Protein AF-A0A388L587-F1 (afdb_monomer_lite)

Sequence (361 aa):
MEDEEDELTEKEKCYMEKKKAEWSKAKVTAGRERKRVSAYGSGARNGFLPLASNRWVESMSCAFGSRIWNLDTYNYVAPFDVRGYTLMATVGQDETKSCFDRAMDMVTVPPKVKFPFSGDGVSLPRMSVMDGTKCSSADPSVSIKGPMRPQNPAPMPELKRIWNMGKPYVKCRCVTFGRDDCGKGPAWFDHLLWFIFRDLDILFPDAPSLKAKVWLMLGLLEGSWRPLVLWSIIFNYMREAMMVLVKKVMTDPTLTAETVLNEVQGAENKMFKEVAKLLLPNKYLKKTTGKRQRPDVTASSSKRLQEDAHTSLDAFMESSPQSTPATDQPEKDLTSSVNDQDSSWTACWSPTWPPCWSRCR

Secondary structure (DSSP, 8-state):
---SSSSPPHHHHHHHHHHHHHHTT----------------S----TTPPPPPHHHHHHHHHHTTT-GGGSS---PPPS--HHHHHHHTT--HHHHHHHHHHHHTT--S-SS-PSSB-SSS--PPPHHHH-TTS---S--EEEE--------SSHHHHHHHHTTTT-EEEE--TGGGT-----S--EEHHHHHHHHHH-GGGT-TT-SSHHHHHHHHHHHHHTTTHHHHHHHHHHHHHHHHHHHHHHHHHH-TT--TTGGGTT-TTTTSHHHHHHHHHHS-TTTS----S--PPPP----------------GGGGT--------------------------------------------

pLDDT: mean 70.42, std 23.38, range [24.25, 97.12]

Foldseek 3Di:
DPPVVPDDDPVLVVVLVVVVVCLVPDDDDDDDDDDDDDDDDPDDDDLDDDADPLVRLVVVCVVVLLQSLLPPDQQYFHPQALVNLCVLQVADPVLLVVLLLCLLQLVLDFPPDDPFADSPQADDQAPCLLPVLADPDPDWTKDFLADDADDDLDVRVLCSSLSRHLFIWTAHCQVVVVHDGSDSDTRTVRSVLSSCVVPLCSPCVPRPDVVSSSVSSSVSSNGRCVSVSSSVSSSNSLNVLLVLLVVLCVVPVVDALVRSLPPDVSSVGPSSSSSSCSVHVPVLPPPCPDDDDDPDDDDDDDDDDPPPPPDRPVNNPDDDPDDDDDDDDDDDDDDDDDDDDDDDPPDDDDDDDDDDDDDDD

Organism: Chara braunii (NCBI:txid69332)

Radius of gyration: 26.06 Å; chains: 1; bounding box: 92×56×75 Å

Structure (mmCIF, N/CA/C/O backbone):
data_AF-A0A388L587-F1
#
_entry.id   AF-A0A388L587-F1
#
loop_
_atom_site.group_PDB
_atom_site.id
_atom_site.type_symbol
_atom_site.label_atom_id
_atom_site.label_alt_id
_atom_site.label_comp_id
_atom_site.label_asym_id
_atom_site.label_entity_id
_atom_site.label_seq_id
_atom_site.pdbx_PDB_ins_code
_atom_site.Cartn_x
_atom_site.Cartn_y
_atom_site.Cartn_z
_atom_site.occupancy
_atom_site.B_iso_or_equiv
_atom_site.auth_seq_id
_atom_site.auth_comp_id
_atom_site.auth_asym_id
_atom_site.auth_atom_id
_atom_site.pdbx_PDB_model_num
ATOM 1 N N . MET A 1 1 ? 40.365 1.942 -4.116 1.00 42.22 1 MET A N 1
ATOM 2 C CA . MET A 1 1 ? 40.443 1.850 -5.590 1.00 42.22 1 MET A CA 1
ATOM 3 C C . MET A 1 1 ? 39.343 0.889 -6.028 1.00 42.22 1 MET A C 1
ATOM 5 O O . MET A 1 1 ? 39.625 -0.128 -6.637 1.00 42.22 1 MET A O 1
ATOM 9 N N . GLU A 1 2 ? 38.109 1.177 -5.604 1.00 44.06 2 GLU A N 1
ATOM 10 C CA . GLU A 1 2 ? 36.940 0.283 -5.729 1.00 44.06 2 GLU A CA 1
ATOM 11 C C . GLU A 1 2 ? 35.662 1.110 -5.993 1.00 44.06 2 GLU A C 1
ATOM 13 O O . GLU A 1 2 ? 34.556 0.676 -5.703 1.00 44.06 2 GLU A O 1
ATOM 18 N N . ASP A 1 3 ? 35.813 2.323 -6.539 1.00 50.84 3 ASP A N 1
ATOM 19 C CA . ASP A 1 3 ? 34.706 3.257 -6.791 1.00 50.84 3 ASP A CA 1
ATOM 20 C C . ASP A 1 3 ? 34.177 3.171 -8.243 1.00 50.84 3 ASP A C 1
ATOM 22 O O . ASP A 1 3 ? 33.122 3.717 -8.554 1.00 50.84 3 ASP A O 1
ATOM 26 N N . GLU A 1 4 ? 34.876 2.459 -9.140 1.00 50.44 4 GLU A N 1
ATOM 27 C CA . GLU A 1 4 ? 34.507 2.330 -10.564 1.00 50.44 4 GLU A CA 1
ATOM 28 C C . GLU A 1 4 ? 33.433 1.258 -10.842 1.00 50.44 4 GLU A C 1
ATOM 30 O O . GLU A 1 4 ? 32.749 1.339 -11.861 1.00 50.44 4 GLU A O 1
ATOM 35 N N . GLU A 1 5 ? 33.227 0.270 -9.959 1.00 54.59 5 GLU A N 1
ATOM 36 C CA . GLU A 1 5 ? 32.184 -0.755 -10.168 1.00 54.59 5 GLU A CA 1
ATOM 37 C C . GLU A 1 5 ? 30.760 -0.218 -9.947 1.00 54.59 5 GLU A C 1
ATOM 39 O O . GLU A 1 5 ? 29.776 -0.845 -10.378 1.00 54.59 5 GLU A O 1
ATOM 44 N N . ASP A 1 6 ? 30.621 0.946 -9.294 1.00 58.06 6 ASP A N 1
ATOM 45 C CA . ASP A 1 6 ? 29.303 1.497 -9.004 1.00 58.06 6 ASP A CA 1
ATOM 46 C C . ASP A 1 6 ? 28.699 2.371 -10.114 1.00 58.06 6 ASP A C 1
ATOM 48 O O . ASP A 1 6 ? 27.468 2.481 -10.195 1.00 58.06 6 ASP A O 1
ATOM 52 N N . GLU A 1 7 ? 29.506 2.860 -11.059 1.00 74.25 7 GLU A N 1
ATOM 53 C CA . GLU A 1 7 ? 29.007 3.620 -12.206 1.00 74.25 7 GLU A CA 1
ATOM 54 C C . GLU A 1 7 ? 28.187 2.755 -13.185 1.00 74.25 7 GLU A C 1
ATOM 56 O O . GLU A 1 7 ? 28.556 1.645 -13.568 1.00 74.25 7 GLU A O 1
ATOM 61 N N . LEU A 1 8 ? 27.036 3.279 -13.623 1.00 73.94 8 LEU A N 1
ATOM 62 C CA . LEU A 1 8 ? 26.229 2.654 -14.675 1.00 73.94 8 LEU A CA 1
ATOM 63 C C . LEU A 1 8 ? 26.955 2.738 -16.021 1.00 73.94 8 LEU A C 1
ATOM 65 O O . LEU A 1 8 ? 27.440 3.801 -16.407 1.00 73.94 8 LEU A O 1
ATOM 69 N N . THR A 1 9 ? 26.946 1.650 -16.789 1.00 84.44 9 THR A N 1
ATOM 70 C CA . THR A 1 9 ? 27.544 1.650 -18.130 1.00 84.44 9 THR A CA 1
ATOM 71 C C . THR A 1 9 ? 26.784 2.586 -19.079 1.00 84.44 9 THR A C 1
ATOM 73 O O . THR A 1 9 ? 25.573 2.779 -18.954 1.00 84.44 9 THR A O 1
ATOM 76 N N . GLU A 1 10 ? 27.451 3.128 -20.103 1.00 83.19 10 GLU A N 1
ATOM 77 C CA . GLU A 1 10 ? 26.809 4.015 -21.097 1.00 83.19 10 GLU A CA 1
ATOM 78 C C . GLU A 1 10 ? 25.588 3.376 -21.790 1.00 83.19 10 GLU A C 1
ATOM 80 O O . GLU A 1 10 ? 24.599 4.046 -22.096 1.00 83.19 10 GLU A O 1
ATOM 85 N N . LYS A 1 11 ? 25.607 2.048 -21.971 1.00 79.00 11 LYS A N 1
ATOM 86 C CA . LYS A 1 11 ? 24.460 1.286 -22.492 1.00 79.00 11 LYS A CA 1
ATOM 87 C C . LYS A 1 11 ? 23.269 1.313 -21.532 1.00 79.00 11 LYS A C 1
ATOM 89 O O . LYS A 1 11 ? 22.131 1.444 -21.979 1.00 79.00 11 LYS A O 1
ATOM 94 N N . GLU A 1 12 ? 23.519 1.210 -20.228 1.00 82.44 12 GLU A N 1
ATOM 95 C CA . GLU A 1 12 ? 22.484 1.313 -19.198 1.00 82.44 12 GLU A CA 1
ATOM 96 C C . GLU A 1 12 ? 21.941 2.742 -19.101 1.00 82.44 12 GLU A C 1
ATOM 98 O O . GLU A 1 12 ? 20.724 2.909 -19.118 1.00 82.44 12 GLU A O 1
ATOM 103 N N . LYS A 1 13 ? 22.804 3.771 -19.103 1.00 81.44 13 LYS A N 1
ATOM 104 C CA . LYS A 1 13 ? 22.390 5.189 -19.106 1.00 81.44 13 LYS A CA 1
ATOM 105 C C . LYS A 1 13 ? 21.443 5.501 -20.274 1.00 81.44 13 LYS A C 1
ATOM 107 O O . LYS A 1 13 ? 20.324 5.963 -20.052 1.00 81.44 13 LYS A O 1
ATOM 112 N N . CYS A 1 14 ? 21.830 5.149 -21.503 1.00 84.38 14 CYS A N 1
ATOM 113 C CA . CYS A 1 14 ? 20.995 5.352 -22.693 1.00 84.38 14 CYS A CA 1
ATOM 114 C C . CYS A 1 14 ? 19.648 4.602 -22.603 1.00 84.38 14 CYS A C 1
ATOM 116 O O . CYS A 1 14 ? 18.594 5.133 -22.967 1.00 84.38 14 CYS A O 1
ATOM 118 N N . TYR A 1 15 ? 19.648 3.380 -22.059 1.00 81.12 15 TYR A N 1
ATOM 119 C CA . TYR A 1 15 ? 18.423 2.609 -21.842 1.00 81.12 15 TYR A CA 1
ATOM 120 C C . TYR A 1 15 ? 17.501 3.236 -20.778 1.00 81.12 15 TYR A C 1
ATOM 122 O O . TYR A 1 15 ? 16.285 3.277 -20.981 1.00 81.12 15 TYR A O 1
ATOM 130 N N . MET A 1 16 ? 18.053 3.784 -19.686 1.00 79.06 16 MET A N 1
ATOM 131 C CA . MET A 1 16 ? 17.297 4.518 -18.658 1.00 79.06 16 MET A CA 1
ATOM 132 C C . MET A 1 16 ? 16.562 5.725 -19.255 1.00 79.06 16 MET A C 1
ATOM 134 O O . MET A 1 16 ? 15.368 5.910 -19.008 1.00 79.06 16 MET A O 1
ATOM 138 N N . GLU A 1 17 ? 17.249 6.539 -20.059 1.00 82.56 17 GLU A N 1
ATOM 139 C CA . GLU A 1 17 ? 16.655 7.707 -20.723 1.00 82.56 17 GLU A CA 1
ATOM 140 C C . GLU A 1 17 ? 15.567 7.301 -21.717 1.00 82.56 17 GLU A C 1
ATOM 142 O O . GLU A 1 17 ? 14.460 7.852 -21.701 1.00 82.56 17 GLU A O 1
ATOM 147 N N . LYS A 1 18 ? 15.836 6.265 -22.522 1.00 84.75 18 LYS A N 1
ATOM 148 C CA . LYS A 1 18 ? 14.851 5.689 -23.438 1.00 84.75 18 LYS A CA 1
ATOM 149 C C . LYS A 1 18 ? 13.610 5.197 -22.690 1.00 84.75 18 LYS A C 1
ATOM 151 O O . LYS A 1 18 ? 12.503 5.517 -23.116 1.00 84.75 18 LYS A O 1
ATOM 156 N N . LYS A 1 19 ? 13.750 4.487 -21.562 1.00 79.25 19 LYS A N 1
ATOM 157 C CA . LYS A 1 19 ? 12.599 4.012 -20.769 1.00 79.25 19 LYS A CA 1
ATOM 158 C C . LYS A 1 19 ? 11.826 5.150 -20.095 1.00 79.25 19 LYS A C 1
ATOM 160 O O . LYS A 1 19 ? 10.599 5.131 -20.158 1.00 79.25 19 LYS A O 1
ATOM 165 N N . LYS A 1 20 ? 12.489 6.194 -19.578 1.00 74.38 20 LYS A N 1
ATOM 166 C CA . LYS A 1 20 ? 11.819 7.431 -19.109 1.00 74.38 20 LYS A CA 1
ATOM 167 C C . LYS A 1 20 ? 10.988 8.086 -20.227 1.00 74.38 20 LYS A C 1
ATOM 169 O O . LYS A 1 20 ? 9.846 8.498 -20.006 1.00 74.38 20 LYS A O 1
ATOM 174 N N . ALA A 1 21 ? 11.516 8.124 -21.452 1.00 74.06 21 ALA A N 1
ATOM 175 C CA . ALA A 1 21 ? 10.783 8.600 -22.624 1.00 74.06 21 ALA A CA 1
ATOM 176 C C . ALA A 1 21 ? 9.676 7.629 -23.103 1.00 74.06 21 ALA A C 1
ATOM 178 O O . ALA A 1 21 ? 8.649 8.089 -23.598 1.00 74.06 21 ALA A O 1
ATOM 179 N N . GLU A 1 22 ? 9.834 6.309 -22.951 1.00 66.88 22 GLU A N 1
ATOM 180 C CA . GLU A 1 22 ? 8.819 5.299 -23.304 1.00 66.88 22 GLU A CA 1
ATOM 181 C C . GLU A 1 22 ? 7.644 5.277 -22.314 1.00 66.88 22 GLU A C 1
ATOM 183 O O . GLU A 1 22 ? 6.496 5.211 -22.751 1.00 66.88 22 GLU A O 1
ATOM 188 N N . TRP A 1 23 ? 7.877 5.426 -21.004 1.00 63.16 23 TRP A N 1
ATOM 189 C CA . TRP A 1 23 ? 6.799 5.614 -20.016 1.00 63.16 23 TRP A CA 1
ATOM 190 C C . TRP A 1 23 ? 5.994 6.896 -20.271 1.00 63.16 23 TRP A C 1
ATOM 192 O O . TRP A 1 23 ? 4.821 6.966 -19.917 1.00 63.16 23 TRP A O 1
ATOM 202 N N . SER A 1 24 ? 6.592 7.866 -20.968 1.00 54.69 24 SER A N 1
ATOM 203 C CA . SER A 1 24 ? 5.919 9.076 -21.451 1.00 54.69 24 SER A CA 1
ATOM 204 C C . SER A 1 24 ? 5.141 8.866 -22.770 1.00 54.69 24 SER A C 1
ATOM 206 O O . SER A 1 24 ? 4.477 9.792 -23.235 1.00 54.69 24 SER A O 1
ATOM 208 N N . LYS A 1 25 ? 5.224 7.684 -23.410 1.00 47.12 25 LYS A N 1
ATOM 209 C CA . LYS A 1 25 ? 4.714 7.413 -24.777 1.00 47.12 25 LYS A CA 1
ATOM 210 C C . LYS A 1 25 ? 3.871 6.135 -24.937 1.00 47.12 25 LYS A C 1
ATOM 212 O O . LYS A 1 25 ? 3.173 6.012 -25.943 1.00 47.12 25 LYS A O 1
ATOM 217 N N . ALA A 1 26 ? 3.916 5.183 -24.005 1.00 47.34 26 ALA A N 1
ATOM 218 C CA . ALA A 1 26 ? 3.339 3.844 -24.175 1.00 47.34 26 ALA A CA 1
ATOM 219 C C . ALA A 1 26 ? 1.788 3.798 -24.167 1.00 47.34 26 ALA A C 1
ATOM 221 O O . ALA A 1 26 ? 1.152 3.509 -23.155 1.00 47.34 26 ALA A O 1
ATOM 222 N N . LYS A 1 27 ? 1.175 4.004 -25.339 1.00 45.25 27 LYS A N 1
ATOM 223 C CA . LYS A 1 27 ? -0.230 3.689 -25.669 1.00 45.25 27 LYS A CA 1
ATOM 224 C C . LYS A 1 27 ? -0.265 2.599 -26.757 1.00 45.25 27 LYS A C 1
ATOM 226 O O . LYS A 1 27 ? 0.442 2.747 -27.744 1.00 45.25 27 LYS A O 1
ATOM 231 N N . VAL A 1 28 ? -1.180 1.613 -26.640 1.00 37.31 28 VAL A N 1
ATOM 232 C CA . VAL A 1 28 ? -1.459 0.527 -27.638 1.00 37.31 28 VAL A CA 1
ATOM 233 C C . VAL A 1 28 ? -0.306 -0.524 -27.711 1.00 37.31 28 VAL A C 1
ATOM 235 O O . VAL A 1 28 ? 0.843 -0.153 -27.535 1.00 37.31 28 VAL A O 1
ATOM 238 N N . THR A 1 29 ? -0.435 -1.863 -27.829 1.00 36.78 29 THR A N 1
ATOM 239 C CA . THR A 1 29 ? -1.504 -2.855 -28.168 1.00 36.78 29 THR A CA 1
ATOM 240 C C . THR A 1 29 ? -1.384 -4.139 -27.290 1.00 36.78 29 THR A C 1
ATOM 242 O O . THR A 1 29 ? -0.433 -4.234 -26.508 1.00 36.78 29 THR A O 1
ATOM 245 N N . ALA A 1 30 ? -2.292 -5.139 -27.379 1.00 39.47 30 ALA A N 1
ATOM 246 C CA . ALA A 1 30 ? -2.197 -6.419 -26.624 1.00 39.47 30 ALA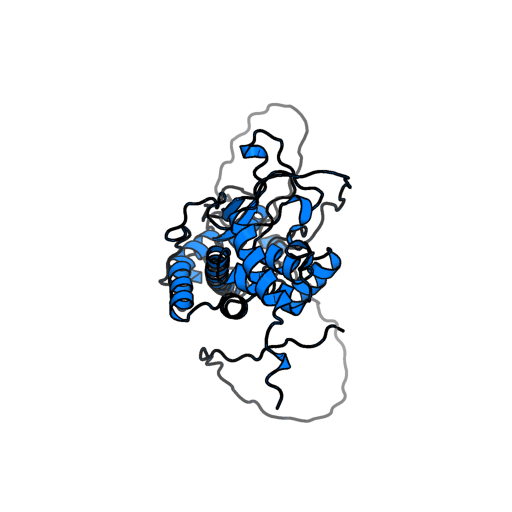 A CA 1
ATOM 247 C C . ALA A 1 30 ? -2.995 -7.633 -27.182 1.00 39.47 30 ALA A C 1
ATOM 249 O O . ALA A 1 30 ? -3.993 -7.459 -27.876 1.00 39.47 30 ALA A O 1
ATOM 250 N N . GLY A 1 31 ? -2.611 -8.842 -26.731 1.00 34.88 31 GLY A N 1
ATOM 251 C CA . GLY A 1 31 ? -3.255 -10.169 -26.885 1.00 34.88 31 GLY A CA 1
ATOM 252 C C . GLY A 1 31 ? -2.228 -11.286 -26.575 1.00 34.88 31 GLY A C 1
ATOM 253 O O . GLY A 1 31 ? -1.061 -10.945 -26.419 1.00 34.88 31 GLY A O 1
ATOM 254 N N . ARG A 1 32 ? -2.487 -12.604 -26.478 1.00 41.03 32 ARG A N 1
ATOM 255 C CA . ARG A 1 32 ? -3.627 -13.511 -26.142 1.00 41.03 32 ARG A CA 1
ATOM 256 C C . ARG A 1 32 ? -2.980 -14.903 -25.863 1.00 41.03 32 ARG A C 1
ATOM 258 O O . ARG A 1 32 ? -1.928 -15.164 -26.427 1.00 41.03 32 ARG A O 1
ATOM 265 N N . GLU A 1 33 ? -3.500 -15.897 -25.131 1.00 38.91 33 GLU A N 1
ATOM 266 C CA . GLU A 1 33 ? -4.549 -16.044 -24.097 1.00 38.91 33 GLU A CA 1
ATOM 267 C C . GLU A 1 33 ? -4.621 -17.545 -23.692 1.00 38.91 33 GLU A C 1
ATOM 269 O O . GLU A 1 33 ? -4.642 -18.378 -24.597 1.00 38.91 33 GLU A O 1
ATOM 274 N N . ARG A 1 34 ? -4.704 -17.927 -22.395 1.00 34.06 34 ARG A N 1
ATOM 275 C CA . ARG A 1 34 ? -5.253 -19.239 -21.930 1.00 34.06 34 ARG A CA 1
ATOM 276 C C . ARG A 1 34 ? -5.476 -19.301 -20.405 1.00 34.06 34 ARG A C 1
ATOM 278 O O . ARG A 1 34 ? -4.827 -18.595 -19.642 1.00 34.06 34 ARG A O 1
ATOM 285 N N . LYS A 1 35 ? -6.435 -20.131 -19.969 1.00 33.09 35 LYS A N 1
ATOM 286 C CA . LYS A 1 35 ? -7.165 -20.017 -18.685 1.00 33.09 35 LYS A CA 1
ATOM 287 C C . LYS A 1 35 ? -7.090 -21.318 -17.860 1.00 33.09 35 LYS A C 1
ATOM 289 O O . LYS A 1 35 ? -7.176 -22.399 -18.436 1.00 33.09 35 LYS A O 1
ATOM 294 N N . ARG A 1 36 ? -7.009 -21.233 -16.523 1.00 37.44 36 ARG A N 1
ATOM 295 C CA . ARG A 1 36 ? -7.263 -22.352 -15.582 1.00 37.44 36 ARG A CA 1
ATOM 296 C C . ARG A 1 36 ? -8.051 -21.880 -14.351 1.00 37.44 36 ARG A C 1
ATOM 298 O O . ARG A 1 36 ? -7.959 -20.719 -13.956 1.00 37.44 36 ARG A O 1
ATOM 305 N N . VAL A 1 37 ? -8.843 -22.793 -13.789 1.00 34.12 37 VAL A N 1
ATOM 306 C CA . VAL A 1 37 ? -9.775 -22.579 -12.665 1.00 34.12 37 VAL A CA 1
ATOM 307 C C . VAL A 1 37 ? -9.089 -22.923 -11.337 1.00 34.12 37 VAL A C 1
ATOM 309 O O . VAL A 1 37 ? -8.270 -23.836 -11.293 1.00 34.12 37 VAL A O 1
ATOM 312 N N . SER A 1 38 ? -9.409 -22.194 -10.265 1.00 33.34 38 SER A N 1
ATOM 313 C CA . SER A 1 38 ? -8.903 -22.445 -8.909 1.00 33.34 38 SER A CA 1
ATOM 314 C C . SER A 1 38 ? -9.955 -23.124 -8.037 1.00 33.34 38 SER A C 1
ATOM 316 O O . SER A 1 38 ? -11.096 -22.667 -7.999 1.00 33.34 38 SER A O 1
ATOM 318 N N . ALA A 1 39 ? -9.543 -24.135 -7.276 1.00 37.84 39 ALA A N 1
ATOM 319 C CA . ALA A 1 39 ? -10.321 -24.708 -6.187 1.00 37.84 39 ALA A CA 1
ATOM 320 C C . ALA A 1 39 ? -9.619 -24.419 -4.855 1.00 37.84 39 ALA A C 1
ATOM 322 O O . ALA A 1 39 ? -8.433 -24.710 -4.729 1.00 37.84 39 ALA A O 1
ATOM 323 N N . TYR A 1 40 ? -10.350 -23.888 -3.875 1.00 36.44 40 TYR A N 1
ATOM 324 C CA . TYR A 1 40 ? -10.192 -24.258 -2.467 1.00 36.44 40 TYR A CA 1
ATOM 325 C C . TYR A 1 40 ? -11.499 -23.963 -1.721 1.00 36.44 40 TYR A C 1
ATOM 327 O O . TYR A 1 40 ? -12.216 -23.028 -2.075 1.00 36.44 40 TYR A O 1
ATOM 335 N N . GLY A 1 41 ? -11.857 -24.835 -0.778 1.00 36.19 41 GLY A N 1
ATOM 336 C CA . GLY A 1 41 ? -13.200 -24.900 -0.198 1.00 36.19 41 GLY A CA 1
ATOM 337 C C . GLY A 1 41 ? -13.395 -24.100 1.091 1.00 36.19 41 GLY A C 1
ATOM 338 O O . GLY A 1 41 ? -12.441 -23.712 1.761 1.00 36.19 41 GLY A O 1
ATOM 339 N N . SER A 1 42 ? -14.669 -23.912 1.442 1.00 36.34 42 SER A N 1
ATOM 340 C CA . SER A 1 42 ? -15.119 -23.343 2.715 1.00 36.34 42 SER A CA 1
ATOM 341 C C . SER A 1 42 ? -14.606 -24.158 3.908 1.00 36.34 42 SER A C 1
ATOM 343 O O . SER A 1 42 ? -14.870 -25.358 3.983 1.00 36.34 42 SER A O 1
ATOM 345 N N . GLY A 1 43 ? -13.905 -23.510 4.846 1.00 46.59 43 GLY A N 1
ATOM 346 C CA . GLY A 1 43 ? -13.486 -24.133 6.108 1.00 46.59 43 GLY A CA 1
ATOM 347 C C . GLY A 1 43 ? -12.097 -23.723 6.602 1.00 46.59 43 GLY A C 1
ATOM 348 O O . GLY A 1 43 ? -11.210 -24.568 6.692 1.00 46.59 43 GLY A O 1
ATOM 349 N N . ALA A 1 44 ? -11.895 -22.450 6.966 1.00 40.31 44 ALA A N 1
ATOM 350 C CA . ALA A 1 44 ? -10.657 -22.002 7.612 1.00 40.31 44 ALA A CA 1
ATOM 351 C C . ALA A 1 44 ? -10.919 -21.033 8.781 1.00 40.31 44 ALA A C 1
ATOM 353 O O . ALA A 1 44 ? -11.533 -19.981 8.636 1.00 40.31 44 ALA A O 1
ATOM 354 N N . ARG A 1 45 ? -10.428 -21.463 9.945 1.00 38.56 45 ARG A N 1
ATOM 355 C CA . ARG A 1 45 ? -10.563 -20.922 11.305 1.00 38.56 45 ARG A CA 1
ATOM 356 C C . ARG A 1 45 ? -10.176 -19.441 11.494 1.00 38.56 45 ARG A C 1
ATOM 358 O O . ARG A 1 45 ? -9.298 -18.918 10.819 1.00 38.56 45 ARG A O 1
ATOM 365 N N . ASN A 1 46 ? -10.742 -18.874 12.562 1.00 37.62 46 ASN A N 1
ATOM 366 C CA . ASN A 1 46 ? -10.306 -17.700 13.333 1.00 37.62 46 ASN A CA 1
ATOM 367 C C . ASN A 1 46 ? -10.273 -16.346 12.602 1.00 37.62 46 ASN A C 1
ATOM 369 O O . ASN A 1 46 ? -9.292 -15.917 12.001 1.00 37.62 46 ASN A O 1
ATOM 373 N N . GLY A 1 47 ? -11.367 -15.605 12.789 1.00 45.06 47 GLY A N 1
ATOM 374 C CA . GLY A 1 47 ? -11.602 -14.258 12.275 1.00 45.06 47 GLY A CA 1
ATOM 375 C C . GLY A 1 47 ? -10.828 -13.104 12.934 1.00 45.06 47 GLY A C 1
ATOM 376 O O . GLY A 1 47 ? -11.069 -11.945 12.617 1.00 45.06 47 GLY A O 1
ATOM 377 N N . PHE A 1 48 ? -9.900 -13.409 13.834 1.00 48.75 48 PHE A N 1
ATOM 378 C CA . PHE A 1 48 ? -8.920 -12.467 14.373 1.00 48.75 48 PHE A CA 1
ATOM 379 C C . PHE A 1 48 ? -7.550 -13.145 14.371 1.00 48.75 48 PHE A C 1
ATOM 381 O O . PHE A 1 48 ? -6.925 -13.355 15.407 1.00 48.75 48 PHE A O 1
ATOM 388 N N . LEU A 1 49 ? -7.077 -13.535 13.183 1.00 52.81 49 LEU A N 1
ATOM 389 C CA . LEU A 1 49 ? -5.674 -13.907 13.048 1.00 52.81 49 LEU A CA 1
ATOM 390 C C . LEU A 1 49 ? -4.807 -12.694 13.433 1.00 52.81 49 LEU A C 1
ATOM 392 O O . LEU A 1 49 ? -5.057 -11.592 12.917 1.00 52.81 49 LEU A O 1
ATOM 396 N N . PRO A 1 50 ? -3.778 -12.885 14.287 1.00 56.19 50 PRO A N 1
ATOM 397 C CA . PRO A 1 50 ? -2.732 -11.891 14.477 1.00 56.19 50 PRO A CA 1
ATOM 398 C C . PRO A 1 50 ? -2.191 -11.428 13.122 1.00 56.19 50 PRO A C 1
ATOM 400 O O . PRO A 1 50 ? -2.289 -12.152 12.124 1.00 56.19 50 PRO A O 1
ATOM 403 N N . LEU A 1 51 ? -1.584 -10.238 13.080 1.00 66.31 51 LEU A N 1
ATOM 404 C CA . LEU A 1 51 ? -0.750 -9.868 11.938 1.00 66.31 51 LEU A CA 1
ATOM 405 C C . LEU A 1 51 ? 0.196 -11.032 11.633 1.00 66.31 51 LEU A C 1
ATOM 407 O O . LEU A 1 51 ? 0.960 -11.449 12.505 1.00 66.31 51 LEU A O 1
ATOM 411 N N . ALA A 1 52 ? 0.130 -11.566 10.412 1.00 76.12 52 ALA A N 1
ATOM 412 C CA . ALA A 1 52 ? 1.130 -12.530 9.994 1.00 76.12 52 ALA A CA 1
ATOM 413 C C . ALA A 1 52 ? 2.492 -11.843 10.048 1.00 76.12 52 ALA A C 1
ATOM 415 O O . ALA A 1 52 ? 2.641 -10.724 9.555 1.00 76.12 52 ALA A O 1
ATOM 416 N N . SER A 1 53 ? 3.472 -12.509 10.653 1.00 82.62 53 SER A N 1
ATOM 417 C CA . SER A 1 53 ? 4.840 -12.005 10.667 1.00 82.62 53 SER A CA 1
ATOM 418 C C . SER A 1 53 ? 5.354 -11.847 9.236 1.00 82.62 53 SER A C 1
ATOM 420 O O . SER A 1 53 ? 4.965 -12.612 8.350 1.00 82.62 53 SER A O 1
ATOM 422 N N . ASN A 1 54 ? 6.263 -10.897 9.009 1.00 84.88 54 ASN A N 1
ATOM 423 C CA . ASN A 1 54 ? 6.875 -10.675 7.693 1.00 84.88 54 ASN A CA 1
ATOM 424 C C . ASN A 1 54 ? 7.412 -11.988 7.097 1.00 84.88 54 ASN A C 1
ATOM 426 O O . ASN A 1 54 ? 7.055 -12.342 5.979 1.00 84.88 54 ASN A O 1
ATOM 430 N N . ARG A 1 55 ? 8.096 -12.803 7.914 1.00 85.88 55 ARG A N 1
ATOM 431 C CA . ARG A 1 55 ? 8.566 -14.150 7.551 1.00 85.88 55 ARG A CA 1
ATOM 432 C C . ARG A 1 55 ? 7.451 -15.104 7.098 1.00 85.88 55 ARG A C 1
ATOM 434 O O . ARG A 1 55 ? 7.666 -15.909 6.191 1.00 85.88 55 ARG A O 1
ATOM 441 N N . TRP A 1 56 ? 6.265 -15.052 7.711 1.00 87.25 56 TRP A N 1
ATOM 442 C CA . TRP A 1 56 ? 5.108 -15.832 7.255 1.00 87.25 56 TRP A CA 1
ATOM 443 C C . TRP A 1 56 ? 4.593 -15.298 5.916 1.00 87.25 56 TRP A C 1
ATOM 445 O O . TRP A 1 56 ? 4.349 -16.087 5.006 1.00 87.25 56 TRP A O 1
ATOM 455 N N . VAL A 1 57 ? 4.478 -13.973 5.763 1.00 86.06 57 VAL A N 1
ATOM 456 C CA . VAL A 1 57 ? 4.033 -13.340 4.510 1.00 86.06 57 VAL A CA 1
ATOM 457 C C . VAL A 1 57 ? 4.991 -13.669 3.363 1.00 86.06 57 VAL A C 1
ATOM 459 O O . VAL A 1 57 ? 4.533 -14.062 2.296 1.00 86.06 57 VAL A O 1
ATOM 462 N N . GLU A 1 58 ? 6.301 -13.598 3.591 1.00 87.69 58 GLU A N 1
ATOM 463 C CA . GLU A 1 58 ? 7.353 -14.009 2.656 1.00 87.69 58 GLU A CA 1
ATOM 464 C C . GLU A 1 58 ? 7.190 -15.479 2.248 1.00 87.69 58 GLU A C 1
ATOM 466 O O . GLU A 1 58 ? 7.034 -15.773 1.059 1.00 87.69 58 GLU A O 1
ATOM 471 N N . SER A 1 59 ? 7.135 -16.387 3.231 1.00 87.62 59 SER A N 1
ATOM 472 C CA . SER A 1 59 ? 6.999 -17.837 3.015 1.00 87.62 59 SER A CA 1
ATOM 473 C C . SER A 1 59 ? 5.743 -18.179 2.209 1.00 87.62 59 SER A C 1
ATOM 475 O O . SER A 1 59 ? 5.802 -18.926 1.228 1.00 87.62 59 SER A O 1
ATOM 477 N N . MET A 1 60 ? 4.605 -17.583 2.573 1.00 85.81 60 MET A N 1
ATOM 478 C CA . MET A 1 60 ? 3.344 -17.795 1.866 1.00 85.81 60 MET A CA 1
ATOM 479 C C . MET A 1 60 ? 3.303 -17.099 0.511 1.00 85.81 60 MET A C 1
ATOM 481 O O . MET A 1 60 ? 2.661 -17.611 -0.405 1.00 85.81 60 MET A O 1
ATOM 485 N N . SER A 1 61 ? 4.022 -15.988 0.334 1.00 85.00 61 SER A N 1
ATOM 486 C CA . SER A 1 61 ? 4.202 -15.394 -0.986 1.00 85.00 61 SER A CA 1
ATOM 487 C C . SER A 1 61 ? 4.878 -16.406 -1.910 1.00 85.00 61 SER A C 1
ATOM 489 O O . SER A 1 61 ? 4.305 -16.732 -2.946 1.00 85.00 61 SER A O 1
ATOM 491 N N . CYS A 1 62 ? 5.999 -17.010 -1.507 1.00 87.38 62 CYS A N 1
ATOM 492 C CA . CYS A 1 62 ? 6.708 -18.006 -2.310 1.00 87.38 62 CYS A CA 1
ATOM 493 C C . CYS A 1 62 ? 5.803 -19.194 -2.673 1.00 87.38 62 CYS A C 1
ATOM 495 O O . CYS A 1 62 ? 5.705 -19.546 -3.850 1.00 87.38 62 CYS A O 1
ATOM 497 N N . ALA A 1 63 ? 5.056 -19.733 -1.702 1.00 87.44 63 ALA A N 1
ATOM 498 C CA . ALA A 1 63 ? 4.108 -20.829 -1.923 1.00 87.44 63 ALA A CA 1
ATOM 499 C C . ALA A 1 63 ? 2.974 -20.493 -2.923 1.00 87.44 63 ALA A C 1
ATOM 501 O O . ALA A 1 63 ? 2.460 -21.388 -3.591 1.00 87.44 63 ALA A O 1
ATOM 502 N N . PHE A 1 64 ? 2.602 -19.216 -3.072 1.00 84.12 64 PHE A N 1
ATOM 503 C CA . PHE A 1 64 ? 1.532 -18.750 -3.971 1.00 84.12 64 PHE A CA 1
ATOM 504 C C . PHE A 1 64 ? 2.056 -18.054 -5.250 1.00 84.12 64 PHE A C 1
ATOM 506 O O . PHE A 1 64 ? 1.303 -17.378 -5.967 1.00 84.12 64 PHE A O 1
ATOM 513 N N . GLY A 1 65 ? 3.344 -18.223 -5.577 1.00 85.00 65 GLY A N 1
ATOM 514 C CA . GLY A 1 65 ? 3.984 -17.577 -6.734 1.00 85.00 65 GLY A CA 1
ATOM 515 C C . GLY A 1 65 ? 4.029 -16.049 -6.608 1.00 85.00 65 GLY A C 1
ATOM 516 O O . GLY A 1 65 ? 3.810 -15.334 -7.579 1.00 85.00 65 GLY A O 1
ATOM 517 N N . SER A 1 66 ? 4.210 -15.576 -5.377 1.00 83.81 66 SER A N 1
ATOM 518 C CA . SER A 1 66 ? 4.238 -14.197 -4.864 1.00 83.81 66 SER A CA 1
ATOM 519 C C . SER A 1 66 ? 2.997 -13.340 -5.083 1.00 83.81 66 SER A C 1
ATOM 521 O O . SER A 1 66 ? 2.983 -12.162 -4.737 1.00 83.81 66 SER A O 1
ATOM 523 N N . ARG A 1 67 ? 1.898 -13.946 -5.534 1.00 84.56 67 ARG A N 1
ATOM 524 C CA . ARG A 1 67 ? 0.593 -13.291 -5.672 1.00 84.56 67 ARG A CA 1
ATOM 525 C C . ARG A 1 67 ? -0.166 -13.334 -4.342 1.00 84.56 67 ARG A C 1
ATOM 527 O O . ARG A 1 67 ? -1.183 -14.014 -4.229 1.00 84.56 67 ARG A O 1
ATOM 534 N N . ILE A 1 68 ? 0.348 -12.624 -3.331 1.00 82.44 68 ILE A N 1
ATOM 535 C CA . ILE A 1 68 ? -0.188 -12.597 -1.949 1.00 82.44 68 ILE A CA 1
ATOM 536 C C . ILE A 1 68 ? -1.682 -12.226 -1.929 1.00 82.44 68 ILE A C 1
ATOM 538 O O . ILE A 1 68 ? -2.439 -12.758 -1.124 1.00 82.44 68 ILE A O 1
ATOM 542 N N . TRP A 1 69 ? -2.140 -11.390 -2.865 1.00 82.94 69 TRP A N 1
ATOM 543 C CA . TRP A 1 69 ? -3.551 -11.004 -3.012 1.00 82.94 69 TRP A CA 1
ATOM 544 C C . TRP A 1 69 ? -4.507 -12.160 -3.372 1.00 82.94 69 TRP A C 1
ATOM 546 O O . TRP A 1 69 ? -5.719 -11.965 -3.333 1.00 82.94 69 TRP A O 1
ATOM 556 N N . ASN A 1 70 ? -3.992 -13.342 -3.736 1.00 80.56 70 ASN A N 1
ATOM 557 C CA . ASN A 1 70 ? -4.792 -14.557 -3.933 1.00 80.56 70 ASN A CA 1
ATOM 558 C C . ASN A 1 70 ? -5.046 -15.331 -2.626 1.00 80.56 70 ASN A C 1
ATOM 560 O O . ASN A 1 70 ? -5.820 -16.288 -2.644 1.00 80.56 70 ASN A O 1
ATOM 564 N N . LEU A 1 71 ? -4.406 -14.958 -1.512 1.00 78.44 71 LEU A N 1
ATOM 565 C CA . LEU A 1 71 ? -4.752 -15.484 -0.193 1.00 78.44 71 LEU A CA 1
ATOM 566 C C . LEU A 1 71 ? -6.118 -14.913 0.218 1.00 78.44 71 LEU A C 1
ATOM 568 O O . LEU A 1 71 ? -6.347 -13.707 0.136 1.00 78.44 71 LEU A O 1
ATOM 572 N N . ASP A 1 72 ? -7.037 -15.772 0.659 1.00 66.31 72 ASP A N 1
ATOM 573 C CA . ASP A 1 72 ? -8.403 -15.346 1.012 1.00 66.31 72 ASP A CA 1
ATOM 574 C C . ASP A 1 72 ? -8.452 -14.543 2.334 1.00 66.31 72 ASP A C 1
ATOM 576 O O . ASP A 1 72 ? -9.345 -13.729 2.610 1.00 66.31 72 ASP A O 1
ATOM 580 N N . THR A 1 73 ? -7.416 -14.712 3.148 1.00 61.91 73 THR A N 1
ATOM 581 C CA . THR A 1 73 ? -7.168 -13.977 4.382 1.00 61.91 73 THR A CA 1
ATOM 582 C C . THR A 1 73 ? -6.784 -12.515 4.126 1.00 61.91 73 THR A C 1
ATOM 584 O O . THR A 1 73 ? -6.177 -12.134 3.130 1.00 61.91 73 THR A O 1
ATOM 587 N N . TYR A 1 74 ? -7.212 -11.642 5.035 1.00 63.44 74 TYR A N 1
ATOM 588 C CA . TYR A 1 74 ? -7.445 -10.223 4.743 1.00 63.44 74 TYR A CA 1
ATOM 589 C C . TYR A 1 74 ? -6.469 -9.250 5.403 1.00 63.44 74 TYR A C 1
ATOM 591 O O . TYR A 1 74 ? -6.626 -8.042 5.233 1.00 63.44 74 TYR A O 1
ATOM 599 N N . ASN A 1 75 ? -5.516 -9.750 6.190 1.00 71.75 75 ASN A N 1
ATOM 600 C CA . ASN A 1 75 ? -4.793 -8.936 7.167 1.00 71.75 75 ASN A CA 1
ATOM 601 C C . ASN A 1 75 ? -3.301 -8.747 6.858 1.00 71.75 75 ASN A C 1
ATOM 603 O O . ASN A 1 75 ? -2.545 -8.357 7.740 1.00 71.75 75 ASN A O 1
ATOM 607 N N . TYR A 1 76 ? -2.859 -9.047 5.636 1.00 81.81 76 TYR A N 1
ATOM 608 C CA . TYR A 1 76 ? -1.439 -9.002 5.284 1.00 81.81 76 TYR A CA 1
ATOM 609 C C . TYR A 1 76 ? -1.048 -7.666 4.661 1.00 81.81 76 TYR A C 1
ATOM 611 O O . TYR A 1 76 ? -1.690 -7.173 3.726 1.00 81.81 76 TYR A O 1
ATOM 619 N N . VAL A 1 77 ? 0.060 -7.124 5.145 1.00 86.31 77 VAL A N 1
ATOM 620 C CA . VAL A 1 77 ? 0.859 -6.117 4.449 1.00 86.31 77 VAL A CA 1
ATOM 621 C C . VAL A 1 77 ? 2.050 -6.858 3.838 1.00 86.31 77 VAL A C 1
ATOM 623 O O . VAL A 1 77 ? 2.499 -7.851 4.408 1.00 86.31 77 VAL A O 1
ATOM 626 N N . ALA A 1 78 ? 2.533 -6.441 2.669 1.00 86.38 78 ALA A N 1
ATOM 627 C CA . ALA A 1 78 ? 3.860 -6.873 2.223 1.00 86.38 78 ALA A CA 1
ATOM 628 C C . ALA A 1 78 ? 4.928 -6.424 3.248 1.00 86.38 78 ALA A C 1
ATOM 630 O O . ALA A 1 78 ? 4.681 -5.453 3.964 1.00 86.38 78 ALA A O 1
ATOM 631 N N . PRO A 1 79 ? 6.101 -7.076 3.338 1.00 86.69 79 PRO A N 1
ATOM 632 C CA . PRO A 1 79 ? 7.118 -6.779 4.354 1.00 86.69 79 PRO A CA 1
ATOM 633 C C . PRO A 1 79 ? 7.917 -5.488 4.053 1.00 86.69 79 PRO A C 1
ATOM 635 O O . PRO A 1 79 ? 9.144 -5.469 4.083 1.00 86.69 79 PRO A O 1
ATOM 638 N N . PHE A 1 80 ? 7.210 -4.392 3.770 1.00 90.44 80 PHE A N 1
ATOM 639 C CA . PHE A 1 80 ? 7.740 -3.043 3.598 1.00 90.44 80 PHE A CA 1
ATOM 640 C C . PHE A 1 80 ? 7.243 -2.167 4.753 1.00 90.44 80 PHE A C 1
ATOM 642 O O . PHE A 1 80 ? 6.069 -1.789 4.786 1.00 90.44 80 PHE A O 1
ATOM 649 N N . ASP A 1 81 ? 8.134 -1.846 5.694 1.00 92.50 81 ASP A N 1
ATOM 650 C CA . ASP A 1 81 ? 7.870 -0.834 6.720 1.00 92.50 81 ASP A CA 1
ATOM 651 C C . ASP A 1 81 ? 8.011 0.586 6.135 1.00 92.50 81 ASP A C 1
ATOM 653 O O . ASP A 1 81 ? 8.368 0.778 4.967 1.00 92.50 81 ASP A O 1
ATOM 657 N N . VAL A 1 82 ? 7.734 1.609 6.951 1.00 95.31 82 VAL A N 1
ATOM 658 C CA . VAL A 1 82 ? 7.910 3.012 6.540 1.00 95.31 82 VAL A CA 1
ATOM 659 C C . VAL A 1 82 ? 9.337 3.273 6.048 1.00 95.31 82 VAL A C 1
ATOM 661 O O . VAL A 1 82 ? 9.503 3.910 5.014 1.00 95.31 82 VAL A O 1
ATOM 664 N N . ARG A 1 83 ? 10.359 2.730 6.726 1.00 95.88 83 ARG A N 1
ATOM 665 C CA . ARG A 1 83 ? 11.773 2.937 6.368 1.00 95.88 83 ARG A CA 1
ATOM 666 C C . ARG A 1 83 ? 12.104 2.347 4.998 1.00 95.88 83 ARG A C 1
ATOM 668 O O . ARG A 1 83 ? 12.798 2.998 4.226 1.00 95.88 83 ARG A O 1
ATOM 675 N N . GLY A 1 84 ? 11.573 1.169 4.673 1.00 95.50 84 GLY A N 1
ATOM 676 C CA . GLY A 1 84 ? 11.698 0.554 3.353 1.00 95.50 84 GLY A CA 1
ATOM 677 C C . GLY A 1 84 ? 11.128 1.446 2.251 1.00 95.50 84 GLY A C 1
ATOM 678 O O . GLY A 1 84 ? 11.806 1.704 1.260 1.00 95.50 84 GLY A O 1
ATOM 679 N N . TYR A 1 85 ? 9.920 1.986 2.435 1.00 96.31 85 TYR A N 1
ATOM 680 C CA . TYR A 1 85 ? 9.340 2.943 1.485 1.00 96.31 85 TYR A CA 1
ATOM 681 C C . TYR A 1 85 ? 10.137 4.253 1.391 1.00 96.31 85 TYR A C 1
ATOM 683 O O . TYR A 1 85 ? 10.364 4.745 0.286 1.00 96.31 85 TYR A O 1
ATOM 691 N N . THR A 1 86 ? 10.586 4.795 2.527 1.00 97.00 86 THR A N 1
ATOM 692 C CA . THR A 1 86 ? 11.415 6.006 2.593 1.00 97.00 86 THR A CA 1
ATOM 693 C C . THR A 1 86 ? 12.731 5.832 1.834 1.00 97.00 86 THR A C 1
ATOM 695 O O . THR A 1 86 ? 13.105 6.720 1.070 1.00 97.00 86 THR A O 1
ATOM 698 N N . LEU A 1 87 ? 13.389 4.678 1.983 1.00 96.50 87 LEU A N 1
ATOM 699 C CA . LEU A 1 87 ? 14.623 4.327 1.278 1.00 96.50 87 LEU A CA 1
ATOM 700 C C . LEU A 1 87 ? 14.393 4.135 -0.229 1.00 96.50 87 LEU A C 1
ATOM 702 O O . LEU A 1 87 ? 15.104 4.725 -1.033 1.00 96.50 87 LEU A O 1
ATOM 706 N N . MET A 1 88 ? 13.396 3.335 -0.624 1.00 95.62 88 MET A N 1
ATOM 707 C CA . MET A 1 88 ? 13.186 2.959 -2.032 1.00 95.62 88 MET A CA 1
ATOM 708 C C . MET A 1 88 ? 12.700 4.104 -2.936 1.00 95.62 88 MET A C 1
ATOM 710 O O . MET A 1 88 ? 12.796 3.987 -4.156 1.00 95.62 88 MET A O 1
ATOM 714 N N . ALA A 1 89 ? 12.133 5.169 -2.366 1.00 95.50 89 ALA A N 1
ATOM 715 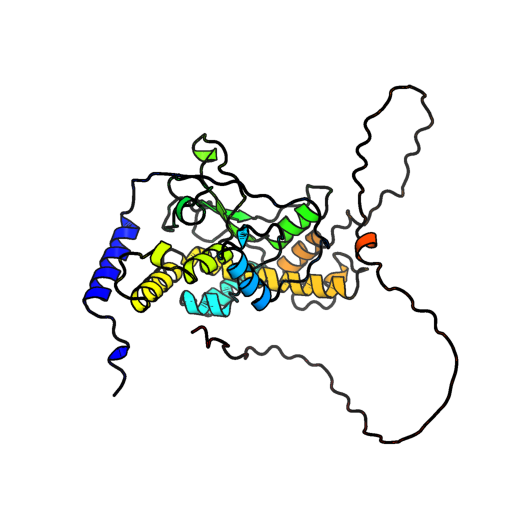C CA . ALA A 1 89 ? 11.604 6.312 -3.113 1.00 95.50 89 ALA A CA 1
ATOM 716 C C . ALA A 1 89 ? 12.253 7.651 -2.729 1.00 95.50 89 ALA A C 1
ATOM 718 O O . ALA A 1 89 ? 11.718 8.701 -3.089 1.00 95.50 89 ALA A O 1
ATOM 719 N N . THR A 1 90 ? 13.359 7.633 -1.978 1.00 96.81 90 THR A N 1
ATOM 720 C CA . THR A 1 90 ? 14.075 8.842 -1.531 1.00 96.81 90 THR A CA 1
ATOM 721 C C . THR A 1 90 ? 13.117 9.858 -0.885 1.00 96.81 90 THR A C 1
ATOM 723 O O . THR A 1 90 ? 12.975 10.997 -1.335 1.00 96.81 90 THR A O 1
ATOM 726 N N . VAL A 1 91 ? 12.352 9.421 0.121 1.00 96.25 91 VAL A N 1
ATOM 727 C CA . VAL A 1 91 ? 11.359 10.274 0.804 1.00 96.25 91 VAL A CA 1
ATOM 728 C C . VAL A 1 91 ? 12.047 11.098 1.890 1.00 96.25 91 VAL A C 1
ATOM 730 O O . VAL A 1 91 ? 12.759 10.555 2.731 1.00 96.25 91 VAL A O 1
ATOM 733 N N . GLY A 1 92 ? 11.832 12.414 1.900 1.00 96.75 92 GLY A N 1
ATOM 734 C CA . GLY A 1 92 ? 12.412 13.293 2.916 1.00 96.75 92 GLY A CA 1
ATOM 735 C C . GLY A 1 92 ? 11.842 13.049 4.320 1.00 96.75 92 GLY A C 1
ATOM 736 O O . GLY A 1 92 ? 10.745 12.503 4.483 1.00 96.75 92 GLY A O 1
ATOM 737 N N . GLN A 1 93 ? 12.548 13.516 5.356 1.00 96.94 93 GLN A N 1
ATOM 738 C CA . GLN A 1 93 ? 12.013 13.510 6.726 1.00 96.94 93 GLN A CA 1
ATOM 739 C C . GLN A 1 93 ? 10.733 14.356 6.830 1.00 96.94 93 GLN A C 1
ATOM 741 O O . GLN A 1 93 ? 9.759 13.903 7.427 1.00 96.94 93 GLN A O 1
ATOM 746 N N . ASP A 1 94 ? 10.684 15.517 6.170 1.00 97.12 94 ASP A N 1
ATOM 747 C CA . ASP A 1 94 ? 9.502 16.390 6.149 1.00 97.12 94 ASP A CA 1
ATOM 748 C C . ASP A 1 94 ? 8.303 15.757 5.424 1.00 97.12 94 ASP A C 1
ATOM 750 O O . ASP A 1 94 ? 7.170 15.842 5.898 1.00 97.12 94 ASP A O 1
ATOM 754 N N . GLU A 1 95 ? 8.532 15.062 4.304 1.00 95.56 95 GLU A N 1
ATOM 755 C CA . GLU A 1 95 ? 7.485 14.292 3.615 1.00 95.56 95 GLU A CA 1
ATOM 756 C C . GLU A 1 95 ? 6.993 13.122 4.478 1.00 95.56 95 GLU A C 1
ATOM 758 O O . GLU A 1 95 ? 5.790 12.866 4.547 1.00 95.56 95 GLU A O 1
ATOM 763 N N . THR A 1 96 ? 7.908 12.433 5.165 1.00 96.81 96 THR A N 1
ATOM 764 C CA . THR A 1 96 ? 7.592 11.319 6.070 1.00 96.81 96 THR A CA 1
ATOM 765 C C . THR A 1 96 ? 6.759 11.807 7.261 1.00 96.81 96 THR A C 1
ATOM 767 O O . THR A 1 96 ? 5.724 11.215 7.570 1.00 96.81 96 THR A O 1
ATOM 770 N N . LYS A 1 97 ? 7.132 12.945 7.862 1.00 96.94 97 LYS A N 1
ATOM 771 C CA . LYS A 1 97 ? 6.351 13.634 8.898 1.00 96.94 97 LYS A CA 1
ATOM 772 C C . LYS A 1 97 ? 4.979 14.065 8.375 1.00 96.94 97 LYS A C 1
ATOM 774 O O . LYS A 1 97 ? 3.971 13.754 8.997 1.00 96.94 97 LYS A O 1
ATOM 779 N N . SER A 1 98 ? 4.910 14.667 7.187 1.00 95.62 98 SER A N 1
ATOM 780 C CA . SER A 1 98 ? 3.631 15.024 6.560 1.00 95.62 98 SER A CA 1
ATOM 781 C C . SER A 1 98 ? 2.736 13.798 6.325 1.00 95.62 98 SER A C 1
ATOM 783 O O . SER A 1 98 ? 1.518 13.878 6.480 1.00 95.62 98 SER A O 1
ATOM 785 N N . CYS A 1 99 ? 3.312 12.635 6.002 1.00 95.50 99 CYS A N 1
ATOM 786 C CA . CYS A 1 99 ? 2.564 11.381 5.918 1.00 95.50 99 CYS A CA 1
ATOM 787 C C . CYS A 1 99 ? 2.046 10.909 7.287 1.00 95.50 99 CYS A C 1
ATOM 789 O O . CYS A 1 99 ? 0.914 10.430 7.363 1.00 95.50 99 CYS A O 1
ATOM 791 N N . PHE A 1 100 ? 2.827 11.065 8.360 1.00 96.06 100 PHE A N 1
ATOM 792 C CA . PHE A 1 100 ? 2.378 10.787 9.727 1.00 96.06 100 PHE A CA 1
ATOM 793 C C . PHE A 1 100 ? 1.210 11.698 10.136 1.00 96.06 100 PHE A C 1
ATOM 795 O O . PHE A 1 100 ? 0.148 11.193 10.501 1.00 96.06 100 PHE A O 1
ATOM 802 N N . ASP A 1 101 ? 1.357 13.017 9.983 1.00 95.94 101 ASP A N 1
ATOM 803 C CA . ASP A 1 101 ? 0.326 14.002 10.340 1.00 95.94 101 ASP A CA 1
ATOM 804 C C . ASP A 1 101 ? -0.994 13.697 9.600 1.00 95.94 101 ASP A C 1
ATOM 806 O O . ASP A 1 101 ? -2.066 13.567 10.195 1.00 95.94 101 ASP A O 1
ATOM 810 N N . ARG A 1 102 ? -0.911 13.435 8.286 1.00 94.56 102 ARG A N 1
ATOM 811 C CA . ARG A 1 102 ? -2.065 13.053 7.452 1.00 94.56 102 ARG A CA 1
ATOM 812 C C . ARG A 1 102 ? -2.711 11.727 7.856 1.00 94.56 102 ARG A C 1
ATOM 814 O O . ARG A 1 102 ? -3.924 11.579 7.676 1.00 94.56 102 ARG A O 1
ATOM 821 N N . ALA A 1 103 ? -1.928 10.765 8.349 1.00 94.38 103 ALA A N 1
ATOM 822 C CA . ALA A 1 103 ? -2.445 9.510 8.886 1.00 94.38 103 ALA A CA 1
ATOM 823 C C . ALA A 1 103 ? -3.234 9.763 10.178 1.00 94.38 103 ALA A C 1
ATOM 825 O O . ALA A 1 103 ? -4.361 9.281 10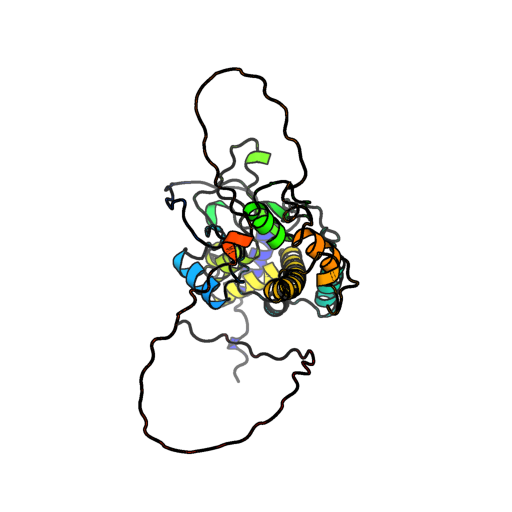.296 1.00 94.38 103 ALA A O 1
ATOM 826 N N . MET A 1 104 ? -2.690 10.568 11.097 1.00 95.75 104 MET A N 1
ATOM 827 C CA . MET A 1 104 ? -3.331 10.924 12.369 1.00 95.75 104 MET A CA 1
ATOM 828 C C . MET A 1 104 ? -4.620 11.745 12.185 1.00 95.75 104 MET A C 1
ATOM 830 O O . MET A 1 104 ? -5.599 11.527 12.905 1.00 95.75 104 MET A O 1
ATOM 834 N N . ASP A 1 105 ? -4.678 12.598 11.161 1.00 94.25 105 ASP A N 1
ATOM 835 C CA . ASP A 1 105 ? -5.866 13.382 10.791 1.00 94.25 105 ASP A CA 1
ATOM 836 C C . ASP A 1 105 ? -6.897 12.627 9.928 1.00 94.25 105 ASP A C 1
ATOM 838 O O . ASP A 1 105 ? -7.964 13.169 9.589 1.00 94.25 105 ASP A O 1
ATOM 842 N N . MET A 1 106 ? -6.630 11.365 9.566 1.00 88.69 106 MET A N 1
ATOM 843 C CA . MET A 1 106 ? -7.482 10.574 8.666 1.00 88.69 106 MET A CA 1
ATOM 844 C C . MET A 1 106 ? -7.727 11.270 7.311 1.00 88.69 106 MET A C 1
ATOM 846 O O . MET A 1 106 ? -8.833 11.238 6.759 1.00 88.69 106 MET A O 1
ATOM 850 N N . VAL A 1 107 ? -6.703 11.928 6.754 1.00 87.44 107 VAL A N 1
ATOM 851 C CA . VAL A 1 107 ? -6.793 12.635 5.464 1.00 87.44 107 VAL A CA 1
ATOM 852 C C . VAL A 1 107 ? -6.663 11.634 4.319 1.00 87.44 107 VAL A C 1
ATOM 854 O O . VAL A 1 107 ? -5.632 11.540 3.652 1.00 87.44 107 VAL A O 1
ATOM 857 N N . THR A 1 108 ? -7.742 10.890 4.061 1.00 72.12 108 THR A N 1
ATOM 858 C CA . THR A 1 108 ? -7.773 9.810 3.061 1.00 72.12 108 THR A CA 1
ATOM 859 C C . THR A 1 108 ? -7.928 10.282 1.604 1.00 72.12 108 THR A C 1
ATOM 861 O O . THR A 1 108 ? -8.153 9.460 0.718 1.00 72.12 108 THR A O 1
ATOM 864 N N . VAL A 1 109 ? -7.824 11.590 1.340 1.00 68.94 109 VAL A N 1
ATOM 865 C CA . VAL A 1 109 ? -7.824 12.180 -0.012 1.00 68.94 109 VAL A CA 1
ATOM 866 C C . VAL A 1 109 ? -6.419 12.713 -0.324 1.00 68.94 109 VAL A C 1
ATOM 868 O O . VAL A 1 109 ? -5.929 13.575 0.415 1.00 68.94 109 VAL A O 1
ATOM 871 N N . PRO A 1 110 ? -5.739 12.219 -1.374 1.00 59.38 110 PRO A N 1
ATOM 872 C CA . PRO A 1 110 ? -4.396 12.678 -1.721 1.00 59.38 110 PRO A CA 1
ATOM 873 C C . PRO A 1 110 ? -4.344 14.157 -2.123 1.00 59.38 110 PRO A C 1
ATOM 875 O O . PRO A 1 110 ? -5.262 14.654 -2.779 1.00 59.38 110 PRO A O 1
ATOM 878 N N . PRO A 1 111 ? -3.277 14.886 -1.753 1.00 54.91 111 PRO A N 1
ATOM 879 C CA . PRO A 1 111 ? -3.118 16.272 -2.152 1.00 54.91 111 PRO A CA 1
ATOM 880 C C . PRO A 1 111 ? -2.725 16.323 -3.632 1.00 54.91 111 PRO A C 1
ATOM 882 O O . PRO A 1 111 ? -1.891 15.540 -4.080 1.00 54.91 111 PRO A O 1
ATOM 885 N N . LYS A 1 112 ? -3.291 17.269 -4.389 1.00 57.78 112 LYS A N 1
ATOM 886 C CA . LYS A 1 112 ? -2.909 17.577 -5.786 1.00 57.78 112 LYS A CA 1
ATOM 887 C C . LYS A 1 112 ? -3.096 16.441 -6.818 1.00 57.78 112 LYS A C 1
ATOM 889 O O . LYS A 1 112 ? -2.771 16.647 -7.981 1.00 57.78 112 LYS A O 1
ATOM 894 N N . VAL A 1 113 ? -3.671 15.293 -6.447 1.00 58.38 113 VAL A N 1
ATOM 895 C CA . VAL A 1 113 ? -3.934 14.159 -7.353 1.00 58.38 113 VAL A CA 1
ATOM 896 C C . VAL A 1 113 ? -5.431 13.866 -7.410 1.00 58.38 113 VAL A C 1
ATOM 898 O O . VAL A 1 113 ? -6.055 13.588 -6.385 1.00 58.38 113 VAL A O 1
ATOM 901 N N . LYS A 1 114 ? -6.020 13.884 -8.612 1.00 54.47 114 LYS A N 1
ATOM 902 C CA . LYS A 1 114 ? -7.418 13.481 -8.813 1.00 54.47 114 LYS A CA 1
ATOM 903 C C . LYS A 1 114 ? -7.533 11.957 -8.746 1.00 54.47 114 LYS A C 1
ATOM 905 O O . LYS A 1 114 ? -6.823 11.242 -9.446 1.00 54.47 114 LYS A O 1
ATOM 910 N N . PHE A 1 115 ? -8.438 11.463 -7.905 1.00 53.91 115 PHE A N 1
ATOM 911 C CA . PHE A 1 115 ? -8.749 10.037 -7.803 1.00 53.91 115 PHE A CA 1
ATOM 912 C C . PHE A 1 115 ? -10.009 9.672 -8.601 1.00 53.91 115 PHE A C 1
ATOM 914 O O . PHE A 1 115 ? -10.941 10.476 -8.637 1.00 53.91 115 PHE A O 1
ATOM 921 N N . PRO A 1 116 ? -10.094 8.456 -9.177 1.00 53.41 116 PRO A N 1
ATOM 922 C CA . PRO A 1 116 ? -9.070 7.401 -9.197 1.00 53.41 116 PRO A CA 1
ATOM 923 C C . PRO A 1 116 ? -7.879 7.752 -10.101 1.00 53.41 116 PRO A C 1
ATOM 925 O O . PRO A 1 116 ? -8.065 8.442 -11.102 1.00 53.41 116 PRO A O 1
ATOM 928 N N . PHE A 1 117 ? -6.683 7.226 -9.800 1.00 61.41 117 PHE A N 1
ATOM 929 C CA . PHE A 1 117 ? -5.534 7.332 -10.711 1.00 61.41 117 PHE A CA 1
ATOM 930 C C . PHE A 1 117 ? -5.922 6.744 -12.073 1.00 61.41 117 PHE A C 1
ATOM 932 O O . PHE A 1 117 ? -6.161 5.537 -12.184 1.00 61.41 117 PHE A O 1
ATOM 939 N N . SER A 1 118 ? -6.012 7.609 -13.083 1.00 50.88 118 SER A N 1
ATOM 940 C CA . SER A 1 118 ? -6.600 7.300 -14.391 1.00 50.88 118 SER A CA 1
ATOM 941 C C . SER A 1 118 ? -5.642 7.644 -15.532 1.00 50.88 118 SER A C 1
ATOM 943 O O . SER A 1 118 ? -6.028 8.302 -16.489 1.00 50.88 118 SER A O 1
ATOM 945 N N . GLY A 1 119 ? -4.387 7.201 -15.430 1.00 48.53 119 GLY A N 1
ATOM 946 C CA . GLY A 1 119 ? -3.351 7.482 -16.433 1.00 48.53 119 GLY A CA 1
ATOM 947 C C . GLY A 1 119 ? -2.635 8.828 -16.271 1.00 48.53 119 GLY A C 1
ATOM 948 O O . GLY A 1 119 ? -1.707 9.095 -17.028 1.00 48.53 119 GLY A O 1
ATOM 949 N N . ASP A 1 120 ? -2.991 9.635 -15.265 1.00 50.16 120 ASP A N 1
ATOM 950 C CA . ASP A 1 120 ? -2.282 10.873 -14.902 1.00 50.16 120 ASP A CA 1
ATOM 951 C C . ASP A 1 120 ? -0.928 10.554 -14.224 1.00 50.16 120 ASP A C 1
ATOM 953 O O . ASP A 1 120 ? -0.750 10.712 -13.017 1.00 50.16 120 ASP A O 1
ATOM 957 N N . GLY A 1 121 ? 0.025 10.035 -15.004 1.00 56.16 121 GLY A N 1
ATOM 958 C CA . GLY A 1 121 ? 1.437 9.875 -14.634 1.00 56.16 121 GLY A CA 1
ATOM 959 C C . GLY A 1 121 ? 1.859 8.523 -14.044 1.00 56.16 121 GLY A C 1
ATOM 960 O O . GLY A 1 121 ? 3.039 8.196 -14.116 1.00 56.16 121 GLY A O 1
ATOM 961 N N . VAL A 1 122 ? 0.944 7.701 -13.515 1.00 65.12 122 VAL A N 1
ATOM 962 C CA . VAL A 1 122 ? 1.291 6.373 -12.961 1.00 65.12 122 VAL A CA 1
ATOM 963 C C . VAL A 1 122 ? 1.196 5.286 -14.039 1.00 65.12 122 VAL A C 1
ATOM 965 O O . VAL A 1 122 ? 0.107 4.796 -14.340 1.00 65.12 122 VAL A O 1
ATOM 968 N N . SER A 1 123 ? 2.338 4.862 -14.587 1.00 75.50 123 SER A N 1
ATOM 969 C CA . SER A 1 123 ? 2.412 3.697 -15.482 1.00 75.50 123 SER A CA 1
ATOM 970 C C . SER A 1 123 ? 2.405 2.398 -14.670 1.00 75.50 123 SER A C 1
ATOM 972 O O . SER A 1 123 ? 3.405 2.064 -14.037 1.00 75.50 123 SER A O 1
ATOM 974 N N . LEU A 1 124 ? 1.282 1.674 -14.654 1.00 84.56 124 LEU A N 1
ATOM 975 C CA . LEU A 1 124 ? 1.173 0.353 -14.021 1.00 84.56 124 LEU A CA 1
ATOM 976 C C . LEU A 1 124 ? 1.197 -0.770 -15.069 1.00 84.56 124 LEU A C 1
ATOM 978 O O . LEU A 1 124 ? 0.575 -0.623 -16.126 1.00 84.56 124 LEU A O 1
ATOM 982 N N . PRO A 1 125 ? 1.812 -1.931 -14.769 1.00 85.44 125 PRO A N 1
ATOM 983 C CA . PRO A 1 125 ? 1.699 -3.106 -15.625 1.00 85.44 125 PRO A CA 1
ATOM 984 C C . PRO A 1 125 ? 0.234 -3.532 -15.782 1.00 85.44 125 PRO A C 1
ATOM 986 O O . PRO A 1 125 ? -0.598 -3.389 -14.880 1.00 85.44 125 PRO A O 1
ATOM 989 N N . ARG A 1 126 ? -0.099 -4.085 -16.953 1.00 83.81 126 ARG A N 1
ATOM 990 C CA . ARG A 1 126 ? -1.458 -4.567 -17.245 1.00 83.81 126 ARG A CA 1
ATOM 991 C C . ARG A 1 126 ? -1.823 -5.716 -16.308 1.00 83.81 126 ARG A C 1
ATOM 993 O O . ARG A 1 126 ? -1.008 -6.604 -16.067 1.00 83.81 126 ARG A O 1
ATOM 1000 N N . MET A 1 127 ? -3.080 -5.756 -15.854 1.00 84.56 127 MET A N 1
ATOM 1001 C CA . MET A 1 127 ? -3.562 -6.799 -14.933 1.00 84.56 127 MET A CA 1
ATOM 1002 C C . MET A 1 127 ? -3.285 -8.220 -15.435 1.00 84.56 127 MET A C 1
ATOM 1004 O O . MET A 1 127 ? -2.903 -9.070 -14.637 1.00 84.56 127 MET A O 1
ATOM 1008 N N . SER A 1 128 ? -3.409 -8.459 -16.744 1.00 84.88 128 SER A N 1
ATOM 1009 C CA . SER A 1 128 ? -3.137 -9.754 -17.378 1.00 84.88 128 SER A CA 1
ATOM 1010 C C . SER A 1 128 ? -1.678 -10.222 -17.302 1.00 84.88 128 SER A C 1
ATOM 1012 O O . SER A 1 128 ? -1.438 -11.418 -17.421 1.00 84.88 128 SER A O 1
ATOM 1014 N N . VAL A 1 129 ? -0.707 -9.313 -17.135 1.00 85.06 129 VAL A N 1
ATOM 1015 C CA . VAL A 1 129 ? 0.718 -9.673 -16.973 1.00 85.06 129 VAL A CA 1
ATOM 1016 C C . VAL A 1 129 ? 0.968 -10.199 -15.556 1.00 85.06 129 VAL A C 1
ATOM 1018 O O . VAL A 1 129 ? 1.710 -11.153 -15.364 1.00 85.06 129 VAL A O 1
ATOM 1021 N N . MET A 1 130 ? 0.288 -9.618 -14.566 1.00 82.75 130 MET A N 1
ATOM 1022 C CA . MET A 1 130 ? 0.420 -9.975 -13.146 1.00 82.75 130 MET A CA 1
ATOM 1023 C C . MET A 1 130 ? -0.422 -11.202 -12.765 1.00 82.75 130 MET A C 1
ATOM 1025 O O . MET A 1 130 ? -0.057 -12.006 -11.907 1.00 82.75 130 MET A O 1
ATOM 1029 N N . ASP A 1 131 ? -1.582 -11.349 -13.402 1.00 81.50 131 ASP A N 1
ATOM 1030 C CA . ASP A 1 131 ? -2.479 -12.486 -13.254 1.00 81.50 131 ASP A CA 1
ATOM 1031 C C . ASP A 1 131 ? -3.195 -12.727 -14.587 1.00 81.50 131 ASP A C 1
ATOM 1033 O O . ASP A 1 131 ? -4.142 -12.024 -14.937 1.00 81.50 131 ASP A O 1
ATOM 1037 N N . GLY A 1 132 ? -2.776 -13.766 -15.314 1.00 83.38 132 GLY A N 1
ATOM 1038 C CA . GLY A 1 132 ? -3.361 -14.158 -16.602 1.00 83.38 132 GLY A CA 1
ATOM 1039 C C . GLY A 1 132 ? -4.841 -14.566 -16.559 1.00 83.38 132 GLY A C 1
ATOM 1040 O O . GLY A 1 132 ? -5.420 -14.847 -17.605 1.00 83.38 132 GLY A O 1
ATOM 1041 N N . THR A 1 133 ? -5.479 -14.603 -15.380 1.00 80.38 133 THR A N 1
ATOM 1042 C CA . THR A 1 133 ? -6.943 -14.729 -15.267 1.00 80.38 133 THR A CA 1
ATOM 1043 C C . THR A 1 133 ? -7.684 -13.387 -15.291 1.00 80.38 133 THR A C 1
ATOM 1045 O O . THR A 1 133 ? -8.906 -13.379 -15.431 1.00 80.38 133 THR A O 1
ATOM 1048 N N . LYS A 1 134 ? -6.967 -12.259 -15.209 1.00 82.44 134 LYS A N 1
ATOM 1049 C CA . LYS A 1 134 ? -7.514 -10.900 -15.306 1.00 82.44 134 LYS A CA 1
ATOM 1050 C C . LYS A 1 134 ? -7.662 -10.444 -16.758 1.00 82.44 134 LYS A C 1
ATOM 1052 O O . LYS A 1 134 ? -7.109 -11.010 -17.696 1.00 82.44 134 LYS A O 1
ATOM 1057 N N . CYS A 1 135 ? -8.385 -9.342 -16.918 1.00 80.25 135 CYS A N 1
ATOM 1058 C CA . CYS A 1 135 ? -8.567 -8.639 -18.178 1.00 80.25 135 CYS A CA 1
ATOM 1059 C C . CYS A 1 135 ? -7.232 -8.264 -18.863 1.00 80.25 135 CYS A C 1
ATOM 1061 O O . CYS A 1 135 ? -6.357 -7.656 -18.247 1.00 80.25 135 CYS A O 1
ATOM 1063 N N . SER A 1 136 ? -7.137 -8.474 -20.179 1.00 80.00 136 SER A N 1
ATOM 1064 C CA . SER A 1 136 ? -6.106 -7.852 -21.038 1.00 80.00 136 SER A CA 1
ATOM 1065 C C . SER A 1 136 ? -6.419 -6.385 -21.375 1.00 80.00 136 SER A C 1
ATOM 1067 O O . SER A 1 136 ? -5.901 -5.837 -22.346 1.00 80.00 136 SER A O 1
ATOM 1069 N N . SER A 1 137 ? -7.328 -5.755 -20.621 1.00 71.31 137 SER A N 1
ATOM 1070 C CA . SER A 1 137 ? -7.716 -4.359 -20.816 1.00 71.31 137 SER A CA 1
ATOM 1071 C C . SER A 1 137 ? -6.521 -3.427 -20.630 1.00 71.31 137 SER A C 1
ATOM 1073 O O . SER A 1 137 ? -5.652 -3.681 -19.796 1.00 71.31 137 SER A O 1
ATOM 1075 N N . ALA A 1 138 ? -6.547 -2.303 -21.350 1.00 70.44 138 ALA A N 1
ATOM 1076 C CA . ALA A 1 138 ? -5.690 -1.164 -21.061 1.00 70.44 138 ALA A CA 1
ATOM 1077 C C . ALA A 1 138 ? -5.842 -0.696 -19.602 1.00 70.44 138 ALA A C 1
ATOM 1079 O O . ALA A 1 138 ? -6.852 -0.975 -18.944 1.00 70.44 138 ALA A O 1
ATOM 1080 N N . ASP A 1 139 ? -4.790 -0.005 -19.173 1.00 75.50 139 ASP A N 1
ATOM 1081 C CA . ASP A 1 139 ? -4.225 0.236 -17.841 1.00 75.50 139 ASP A CA 1
ATOM 1082 C C . ASP A 1 139 ? -5.185 0.067 -16.659 1.00 75.50 139 ASP A C 1
ATOM 1084 O O . ASP A 1 139 ? -6.319 0.563 -16.697 1.00 75.50 139 ASP A O 1
ATOM 1088 N N . PRO A 1 140 ? -4.756 -0.590 -15.570 1.00 84.50 140 PRO A N 1
ATOM 1089 C CA . PRO A 1 140 ? -5.550 -0.599 -14.358 1.00 84.50 140 PRO A CA 1
ATOM 1090 C C . PRO A 1 140 ? -5.686 0.814 -13.782 1.00 84.50 140 PRO A C 1
ATOM 1092 O O . PRO A 1 140 ? -4.891 1.708 -14.054 1.00 84.50 140 PRO A O 1
ATOM 1095 N N . SER A 1 141 ? -6.694 0.994 -12.938 1.00 84.62 141 SER A N 1
ATOM 1096 C CA . SER A 1 141 ? -6.831 2.206 -12.126 1.00 84.62 141 SER A CA 1
ATOM 1097 C C . SER A 1 141 ? -6.471 1.895 -10.682 1.00 84.62 141 SER A C 1
ATOM 1099 O O . SER A 1 141 ? -6.744 0.790 -10.205 1.00 84.62 141 SER A O 1
ATOM 1101 N N . VAL A 1 142 ? -5.900 2.865 -9.969 1.00 86.12 142 VAL A N 1
ATOM 1102 C CA . VAL A 1 142 ? -5.712 2.748 -8.517 1.00 86.12 142 VAL A CA 1
ATOM 1103 C C . VAL A 1 142 ? -6.860 3.441 -7.799 1.00 86.12 142 VAL A C 1
ATOM 1105 O O . VAL A 1 142 ? -7.394 4.465 -8.230 1.00 86.12 142 VAL A O 1
ATOM 1108 N N . SER A 1 143 ? -7.292 2.847 -6.699 1.00 85.38 143 SER A N 1
ATOM 1109 C CA . SER A 1 143 ? -8.310 3.366 -5.799 1.00 85.38 143 SER A CA 1
ATOM 1110 C C . SER A 1 143 ? -7.861 3.154 -4.355 1.00 85.38 143 SER A C 1
ATOM 1112 O O . SER A 1 143 ? -7.015 2.313 -4.072 1.00 85.38 143 SER A O 1
ATOM 1114 N N . ILE A 1 144 ? -8.410 3.942 -3.440 1.00 85.25 144 ILE A N 1
ATOM 1115 C CA . ILE A 1 144 ? -8.177 3.819 -1.999 1.00 85.25 144 ILE A CA 1
ATOM 1116 C C . ILE A 1 144 ? -9.485 3.340 -1.376 1.00 85.25 144 ILE A C 1
ATOM 1118 O O . ILE A 1 144 ? -10.563 3.776 -1.791 1.00 85.25 144 ILE A O 1
ATOM 1122 N N . LYS A 1 145 ? -9.430 2.444 -0.386 1.00 80.56 145 LYS A N 1
ATOM 1123 C CA . LYS A 1 145 ? -10.615 2.164 0.435 1.00 80.56 145 LYS A CA 1
ATOM 1124 C C . LYS A 1 145 ? -10.822 3.311 1.421 1.00 80.56 145 LYS A C 1
ATOM 1126 O O . LYS A 1 145 ? -10.071 3.440 2.382 1.00 80.56 145 LYS A O 1
ATOM 1131 N N . GLY A 1 146 ? -11.829 4.143 1.172 1.00 79.06 146 GLY A N 1
ATOM 1132 C CA . GLY A 1 146 ? -12.232 5.185 2.114 1.00 79.06 146 GLY A CA 1
ATOM 1133 C C . GLY A 1 146 ? -12.798 4.610 3.423 1.00 79.06 146 GLY A C 1
ATOM 1134 O O . GLY A 1 146 ? -13.192 3.438 3.458 1.00 79.06 146 GLY A O 1
ATOM 1135 N N . PRO A 1 147 ? -12.874 5.423 4.490 1.00 73.50 147 PRO A N 1
ATOM 1136 C CA . PRO A 1 147 ? -13.560 5.044 5.718 1.00 73.50 147 PRO A CA 1
ATOM 1137 C C . PRO A 1 147 ? -15.050 4.844 5.428 1.00 73.50 147 PRO A C 1
ATOM 1139 O O . PRO A 1 147 ? -15.737 5.753 4.962 1.00 73.50 147 PRO A O 1
ATOM 1142 N N . MET A 1 148 ? -15.565 3.646 5.697 1.00 70.19 148 MET A N 1
ATOM 1143 C CA . MET A 1 148 ? -16.985 3.328 5.554 1.00 70.19 148 MET A CA 1
ATOM 1144 C C . MET A 1 148 ? -17.527 2.775 6.868 1.00 70.19 148 MET A C 1
ATOM 1146 O O . MET A 1 148 ? -16.913 1.908 7.484 1.00 70.19 148 MET A O 1
ATOM 1150 N N . ARG A 1 149 ? -18.706 3.254 7.280 1.00 71.56 149 ARG A N 1
ATOM 1151 C CA . ARG A 1 149 ? -19.427 2.732 8.452 1.00 71.56 149 ARG A CA 1
ATOM 1152 C C . ARG A 1 149 ? -19.839 1.274 8.218 1.00 71.56 149 ARG A C 1
ATOM 1154 O O . ARG A 1 149 ? -20.227 0.979 7.083 1.00 71.56 149 ARG A O 1
ATOM 1161 N N . PRO A 1 150 ? -19.821 0.390 9.238 1.00 69.12 150 PRO A N 1
ATOM 1162 C CA . PRO A 1 150 ? -20.328 -0.980 9.142 1.00 69.12 150 PRO A CA 1
ATOM 1163 C C . PRO A 1 150 ? -21.688 -1.064 8.437 1.00 69.12 150 PRO A C 1
ATOM 1165 O O . PRO A 1 150 ? -22.613 -0.329 8.782 1.00 69.12 150 PRO A O 1
ATOM 1168 N N . GLN A 1 151 ? -21.765 -1.914 7.412 1.00 72.19 151 GLN A N 1
ATOM 1169 C CA . GLN A 1 151 ? -22.937 -2.135 6.555 1.00 72.19 151 GLN A CA 1
ATOM 1170 C C . GLN A 1 151 ? -23.402 -3.595 6.590 1.00 72.19 151 GLN A C 1
ATOM 1172 O O . GLN A 1 151 ? -24.597 -3.850 6.467 1.00 72.19 151 GLN A O 1
ATOM 1177 N N . ASN A 1 152 ? -22.480 -4.545 6.747 1.00 68.94 152 ASN A N 1
ATOM 1178 C CA . ASN A 1 152 ? -22.776 -5.972 6.781 1.00 68.94 152 ASN A CA 1
ATOM 1179 C C . ASN A 1 152 ? -22.950 -6.449 8.242 1.00 68.94 152 ASN A C 1
ATOM 1181 O O . ASN A 1 152 ? -22.108 -6.115 9.076 1.00 68.94 152 ASN A O 1
ATOM 1185 N N . PRO A 1 153 ? -24.003 -7.221 8.584 1.00 68.88 153 PRO A N 1
ATOM 1186 C CA . PRO A 1 153 ? -24.135 -7.829 9.911 1.00 68.88 153 PRO A CA 1
ATOM 1187 C C . PRO A 1 153 ? -23.067 -8.896 10.205 1.00 68.88 153 PRO A C 1
ATOM 1189 O O . PRO A 1 153 ? -22.798 -9.178 11.370 1.00 68.88 153 PRO A O 1
ATOM 1192 N N . ALA A 1 154 ? -22.447 -9.492 9.180 1.00 75.62 154 ALA A N 1
ATOM 1193 C CA . ALA A 1 154 ? -21.349 -10.432 9.361 1.00 75.62 154 ALA A CA 1
ATOM 1194 C C . ALA A 1 154 ? -20.061 -9.681 9.769 1.00 75.62 154 ALA A C 1
ATOM 1196 O O . ALA A 1 154 ? -19.599 -8.814 9.019 1.00 75.62 154 ALA A O 1
ATOM 1197 N N . PRO A 1 155 ? -19.414 -10.038 10.896 1.00 72.44 155 PRO A N 1
ATOM 1198 C CA . PRO A 1 155 ? -18.250 -9.305 11.394 1.00 72.44 155 PRO A CA 1
ATOM 1199 C C . PRO A 1 155 ? -17.021 -9.442 10.483 1.00 72.44 155 PRO A C 1
ATOM 1201 O O . PRO A 1 155 ? -16.175 -8.553 10.446 1.00 72.44 155 PRO A O 1
ATOM 1204 N N . MET A 1 156 ? -16.904 -10.531 9.713 1.00 73.75 156 MET A N 1
ATOM 1205 C CA . MET A 1 156 ? -15.669 -10.837 8.980 1.00 73.75 156 MET A CA 1
ATOM 1206 C C . MET A 1 156 ? -15.433 -10.017 7.706 1.00 73.75 156 MET A C 1
ATOM 1208 O O . MET A 1 156 ? -14.332 -9.482 7.545 1.00 73.75 156 MET A O 1
ATOM 1212 N N . PRO A 1 157 ? -16.433 -9.821 6.823 1.00 77.62 157 PRO A N 1
ATOM 1213 C CA . PRO A 1 157 ? -16.327 -8.844 5.742 1.00 77.62 157 PRO A CA 1
ATOM 1214 C C . PRO A 1 157 ? -16.052 -7.423 6.253 1.00 77.62 157 PRO A C 1
ATOM 1216 O O . PRO A 1 157 ? -15.335 -6.663 5.598 1.00 77.62 157 PRO A O 1
ATOM 1219 N N . GLU A 1 158 ? -16.578 -7.076 7.432 1.00 80.94 158 GLU A N 1
ATOM 1220 C CA . GLU A 1 158 ? -16.369 -5.772 8.059 1.00 80.94 158 GLU A CA 1
ATOM 1221 C C . GLU A 1 158 ? -14.945 -5.590 8.575 1.00 80.94 158 GLU A C 1
ATOM 1223 O O . GLU A 1 158 ? -14.283 -4.626 8.193 1.00 80.94 158 GLU A O 1
ATOM 1228 N N . LEU A 1 159 ? -14.407 -6.550 9.328 1.00 79.38 159 LEU A N 1
ATOM 1229 C CA . LEU A 1 159 ? -13.006 -6.533 9.760 1.00 79.38 159 LEU A CA 1
ATOM 1230 C C . LEU A 1 159 ? -12.048 -6.526 8.556 1.00 79.38 159 LEU A C 1
ATOM 1232 O O . LEU A 1 159 ? -11.129 -5.708 8.514 1.00 79.38 159 LEU A O 1
ATOM 1236 N N . LYS A 1 160 ? -12.318 -7.325 7.508 1.00 80.75 160 LYS A N 1
ATOM 1237 C CA . LYS A 1 160 ? -11.594 -7.291 6.214 1.00 80.75 160 LYS A CA 1
ATOM 1238 C C . LYS A 1 160 ? -11.622 -5.905 5.560 1.00 80.75 160 LYS A C 1
ATOM 1240 O O . LYS A 1 160 ? -10.678 -5.540 4.852 1.00 80.75 160 LYS A O 1
ATOM 1245 N N . ARG A 1 161 ? -12.681 -5.116 5.765 1.00 83.81 161 ARG A N 1
ATOM 1246 C CA . ARG A 1 161 ? -12.793 -3.744 5.254 1.00 83.81 161 ARG A CA 1
ATOM 1247 C C . ARG A 1 161 ? -12.054 -2.738 6.136 1.00 83.81 161 ARG A C 1
ATOM 1249 O O . ARG A 1 161 ? -11.294 -1.948 5.585 1.00 83.81 161 ARG A O 1
ATOM 1256 N N . ILE A 1 162 ? -12.227 -2.812 7.455 1.00 85.38 162 ILE A N 1
ATOM 1257 C CA . ILE A 1 162 ? -11.589 -1.935 8.448 1.00 85.38 162 ILE A CA 1
ATOM 1258 C C . ILE A 1 162 ? -10.062 -2.059 8.369 1.00 85.38 162 ILE A C 1
ATOM 1260 O O . ILE A 1 162 ? -9.380 -1.061 8.164 1.00 85.38 162 ILE A O 1
ATOM 1264 N N . TRP A 1 163 ? -9.521 -3.282 8.400 1.00 87.06 163 TRP A N 1
ATOM 1265 C CA . TRP A 1 163 ? -8.075 -3.554 8.332 1.00 87.06 163 TRP A CA 1
ATOM 1266 C C . TRP A 1 163 ? -7.372 -3.112 7.042 1.00 87.06 163 TRP A C 1
ATOM 1268 O O . TRP A 1 163 ? -6.142 -3.043 7.008 1.00 87.06 163 TRP A O 1
ATOM 1278 N N . ASN A 1 164 ? -8.139 -2.828 5.987 1.00 88.06 164 ASN A N 1
ATOM 1279 C CA . ASN A 1 164 ? -7.645 -2.337 4.700 1.00 88.06 164 ASN A CA 1
ATOM 1280 C C . ASN A 1 164 ? -8.143 -0.912 4.388 1.00 88.06 164 ASN A C 1
ATOM 1282 O O . ASN A 1 164 ? -8.110 -0.486 3.233 1.00 88.06 164 ASN A O 1
ATOM 1286 N N . MET A 1 165 ? -8.632 -0.178 5.390 1.00 88.19 165 MET A N 1
ATOM 1287 C CA . MET A 1 165 ? -8.975 1.240 5.275 1.00 88.19 165 MET A CA 1
ATOM 1288 C C . MET A 1 165 ? -7.721 2.062 4.952 1.00 88.19 165 MET A C 1
ATOM 1290 O O . MET A 1 165 ? -6.650 1.805 5.488 1.00 88.19 165 MET A O 1
ATOM 1294 N N . GLY A 1 166 ? -7.828 3.021 4.033 1.00 88.44 166 GLY A N 1
ATOM 1295 C CA . GLY A 1 166 ? -6.690 3.795 3.530 1.00 88.44 166 GLY A CA 1
ATOM 1296 C C . GLY A 1 166 ? -5.773 3.029 2.565 1.00 88.44 166 GLY A C 1
ATOM 1297 O O . GLY A 1 166 ? -5.050 3.673 1.805 1.00 88.44 166 GLY A O 1
ATOM 1298 N N . LYS A 1 167 ? -5.836 1.688 2.514 1.00 90.62 167 LYS A N 1
ATOM 1299 C CA . LYS A 1 167 ? -4.923 0.867 1.709 1.00 90.62 167 LYS A CA 1
ATOM 1300 C C . LYS A 1 167 ? -5.114 1.129 0.200 1.00 90.62 167 LYS A C 1
ATOM 1302 O O . LYS A 1 167 ? -6.242 0.991 -0.297 1.00 90.62 167 LYS A O 1
ATOM 1307 N N . PRO A 1 168 ? -4.050 1.500 -0.541 1.00 90.69 168 PRO A N 1
ATOM 1308 C CA . PRO A 1 168 ? -4.118 1.700 -1.984 1.00 90.69 168 PRO A CA 1
ATOM 1309 C C . PRO A 1 168 ? -4.214 0.354 -2.715 1.00 90.69 168 PRO A C 1
ATOM 1311 O O . PRO A 1 168 ? -3.546 -0.622 -2.361 1.00 90.69 168 PRO A O 1
ATOM 1314 N N . TYR A 1 169 ? -5.065 0.289 -3.738 1.00 89.31 169 TYR A N 1
ATOM 1315 C CA . TYR A 1 169 ? -5.350 -0.945 -4.459 1.00 89.31 169 TYR A CA 1
ATOM 1316 C C . TYR A 1 169 ? -5.614 -0.738 -5.948 1.00 89.31 169 TYR A C 1
ATOM 1318 O O . TYR A 1 169 ? -6.232 0.234 -6.379 1.00 89.31 169 TYR A O 1
ATOM 1326 N N . VAL A 1 170 ? -5.164 -1.706 -6.733 1.00 87.50 170 VAL A N 1
ATOM 1327 C CA . VAL A 1 170 ? -5.204 -1.735 -8.190 1.00 87.50 170 VAL A CA 1
ATOM 1328 C C . VAL A 1 170 ? -6.420 -2.546 -8.646 1.00 87.50 170 VAL A C 1
ATOM 1330 O O . VAL A 1 170 ? -6.635 -3.676 -8.194 1.00 87.50 170 VAL A O 1
ATOM 1333 N N . LYS A 1 171 ? -7.236 -1.971 -9.538 1.00 85.44 171 LYS A N 1
ATOM 1334 C CA . LYS A 1 171 ? -8.449 -2.596 -10.094 1.00 85.44 171 LYS A CA 1
ATOM 1335 C C . LYS A 1 171 ? -8.468 -2.535 -11.624 1.00 85.44 171 LYS A C 1
ATOM 1337 O O . LYS A 1 171 ? -8.085 -1.525 -12.223 1.00 85.44 171 LYS A O 1
ATOM 1342 N N . CYS A 1 172 ? -8.973 -3.594 -12.261 1.00 83.88 172 CYS A N 1
ATOM 1343 C CA . CYS A 1 172 ? -9.272 -3.565 -13.694 1.00 83.88 172 CYS A CA 1
ATOM 1344 C C . CYS A 1 172 ? -10.400 -2.557 -13.983 1.00 83.88 172 CYS A C 1
ATOM 1346 O O . CYS A 1 172 ? -11.347 -2.436 -13.208 1.00 83.88 172 CYS A O 1
ATOM 1348 N N . ARG A 1 173 ? -10.332 -1.875 -15.132 1.00 84.06 173 ARG A N 1
ATOM 1349 C CA . ARG A 1 173 ? -11.388 -0.979 -15.636 1.00 84.06 173 ARG A CA 1
ATOM 1350 C C . ARG A 1 173 ? -12.463 -1.697 -16.482 1.00 84.06 173 ARG A C 1
ATOM 1352 O O . ARG A 1 173 ? -13.178 -1.034 -17.221 1.00 84.06 173 ARG A O 1
ATOM 1359 N N . CYS A 1 174 ? -12.601 -3.029 -16.390 1.00 84.38 174 CYS A N 1
ATOM 1360 C CA . CYS A 1 174 ? -13.557 -3.831 -17.183 1.00 84.38 174 CYS A CA 1
ATOM 1361 C C . CYS A 1 174 ? -14.969 -3.232 -17.198 1.00 84.38 174 CYS A C 1
ATOM 1363 O O . CYS A 1 174 ? -15.466 -2.875 -18.265 1.00 84.38 174 CYS A O 1
ATOM 1365 N N . VAL A 1 175 ? -15.547 -3.049 -16.008 1.00 83.69 175 VAL A N 1
ATOM 1366 C CA . VAL A 1 175 ? -16.914 -2.540 -15.816 1.00 83.69 175 VAL A CA 1
ATOM 1367 C C . VAL A 1 175 ? -17.062 -1.110 -16.346 1.00 83.69 175 VAL A C 1
ATOM 1369 O O . VAL A 1 175 ? -18.060 -0.785 -16.978 1.00 83.69 175 VAL A O 1
ATOM 1372 N N . THR A 1 176 ? -16.039 -0.264 -16.180 1.00 82.12 176 THR A N 1
ATOM 1373 C CA . THR A 1 176 ? -16.002 1.100 -16.745 1.00 82.12 176 THR A CA 1
ATOM 1374 C C . THR A 1 176 ? -16.019 1.102 -18.279 1.00 82.12 176 THR A C 1
ATOM 1376 O O . THR A 1 176 ? -16.489 2.059 -18.881 1.00 82.12 176 THR A O 1
ATOM 1379 N N . PHE A 1 177 ? -15.547 0.024 -18.911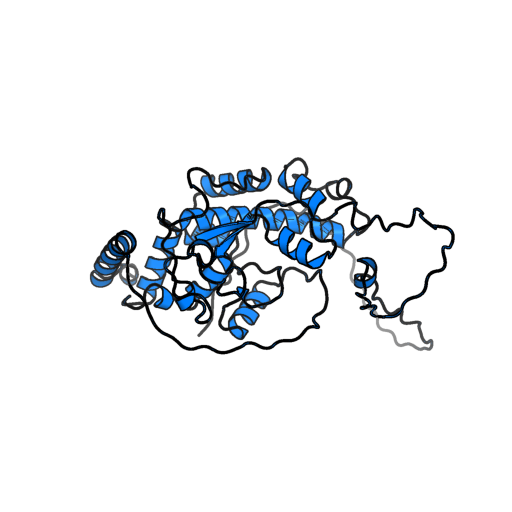 1.00 83.25 177 PHE A N 1
ATOM 1380 C CA . PHE A 1 177 ? -15.609 -0.202 -20.356 1.00 83.25 177 PHE A CA 1
ATOM 1381 C C . PHE A 1 177 ? -16.787 -1.104 -20.780 1.00 83.25 177 PHE A C 1
ATOM 1383 O O . PHE A 1 177 ? -16.726 -1.701 -21.853 1.00 83.25 177 PHE A O 1
ATOM 1390 N N . GLY A 1 178 ? -17.823 -1.259 -19.945 1.00 85.44 178 GLY A N 1
ATOM 1391 C CA . GLY A 1 178 ? -19.019 -2.046 -20.275 1.00 85.44 178 GLY A CA 1
ATOM 1392 C C . GLY A 1 178 ? -18.780 -3.552 -20.442 1.00 85.44 178 GLY A C 1
ATOM 1393 O O . GLY A 1 178 ? -19.580 -4.224 -21.083 1.00 85.44 178 GLY A O 1
ATOM 1394 N N . ARG A 1 179 ? -17.677 -4.086 -19.902 1.00 85.19 179 ARG A N 1
ATOM 1395 C CA . ARG A 1 179 ? -17.363 -5.524 -19.901 1.00 85.19 179 ARG A CA 1
ATOM 1396 C C . ARG A 1 179 ? -17.561 -6.124 -18.516 1.00 85.19 179 ARG A C 1
ATOM 1398 O O . ARG A 1 179 ? -17.353 -5.438 -17.513 1.00 85.19 179 ARG A O 1
ATOM 1405 N N . ASP A 1 180 ? -17.852 -7.420 -18.487 1.00 83.38 180 ASP A N 1
ATOM 1406 C CA . ASP A 1 180 ? -17.914 -8.215 -17.260 1.00 83.38 180 ASP A CA 1
ATOM 1407 C C . ASP A 1 180 ? -16.665 -8.013 -16.394 1.00 83.38 180 ASP A C 1
ATOM 1409 O O . ASP A 1 180 ? -15.536 -7.897 -16.898 1.00 83.38 180 ASP A O 1
ATOM 1413 N N . ASP A 1 181 ? -16.854 -7.991 -15.073 1.00 82.56 181 ASP A N 1
ATOM 1414 C CA . ASP A 1 181 ? -15.728 -7.977 -14.148 1.00 82.56 181 ASP A CA 1
ATOM 1415 C C . ASP A 1 181 ? -14.888 -9.248 -14.349 1.00 82.56 181 ASP A C 1
ATOM 1417 O O . ASP A 1 181 ? -15.365 -10.371 -14.194 1.00 82.56 181 ASP A O 1
ATOM 1421 N N . CYS A 1 182 ? -13.602 -9.071 -14.665 1.00 79.81 182 CYS A N 1
ATOM 1422 C CA . CYS A 1 182 ? -12.656 -10.180 -14.782 1.00 79.81 182 CYS A CA 1
ATOM 1423 C C . CYS A 1 182 ? -12.383 -10.894 -13.442 1.00 79.81 182 CYS A C 1
ATOM 1425 O O . CYS A 1 182 ? -11.691 -11.911 -13.419 1.00 79.81 182 CYS A O 1
ATOM 1427 N N . GLY A 1 183 ? -12.930 -10.380 -12.337 1.00 70.94 183 GLY A N 1
ATOM 1428 C CA . GLY A 1 183 ? -13.047 -11.078 -11.066 1.00 70.94 183 GLY A CA 1
ATOM 1429 C C . GLY A 1 183 ? -11.757 -11.123 -10.248 1.00 70.94 183 GLY A C 1
ATOM 1430 O O . GLY A 1 183 ? -10.745 -10.496 -10.570 1.00 70.94 183 GLY A O 1
ATOM 1431 N N . LYS A 1 184 ? -11.806 -11.879 -9.142 1.00 63.34 184 LYS A N 1
ATOM 1432 C CA . LYS A 1 184 ? -10.721 -12.065 -8.153 1.00 63.34 184 LYS A CA 1
ATOM 1433 C C . LYS A 1 184 ? -10.214 -10.789 -7.466 1.00 63.34 184 LYS A C 1
ATOM 1435 O O . LYS A 1 184 ? -9.010 -10.632 -7.277 1.00 63.34 184 LYS A O 1
ATOM 1440 N N . GLY A 1 185 ? -11.111 -9.870 -7.117 1.00 65.88 185 GLY A N 1
ATOM 1441 C CA . GLY A 1 185 ? -10.812 -8.766 -6.200 1.00 65.88 185 GLY A CA 1
ATOM 1442 C C . GLY A 1 185 ? -9.687 -7.800 -6.627 1.00 65.88 185 GLY A C 1
ATOM 1443 O O . GLY A 1 185 ? -9.199 -7.836 -7.765 1.00 65.88 185 GLY A O 1
ATOM 1444 N N . PRO A 1 186 ? -9.300 -6.891 -5.716 1.00 69.00 186 PRO A N 1
ATOM 1445 C CA . PRO A 1 186 ? -8.253 -5.912 -5.960 1.00 69.00 186 PRO A CA 1
ATOM 1446 C C . PRO A 1 186 ? -6.856 -6.475 -5.661 1.00 69.00 186 PRO A C 1
ATOM 1448 O O . PRO A 1 186 ? -6.674 -7.189 -4.676 1.00 69.00 186 PRO A O 1
ATOM 1451 N N . ALA A 1 187 ? -5.854 -6.092 -6.454 1.00 83.81 187 ALA A N 1
ATOM 1452 C CA . ALA A 1 187 ? -4.454 -6.308 -6.086 1.00 83.81 187 ALA A CA 1
ATOM 1453 C C . ALA A 1 187 ? -3.992 -5.121 -5.227 1.00 83.81 187 ALA A C 1
ATOM 1455 O O . ALA A 1 187 ? -3.991 -3.983 -5.694 1.00 83.81 187 ALA A O 1
ATOM 1456 N N . TRP A 1 188 ? -3.652 -5.349 -3.960 1.00 90.75 188 TRP A N 1
ATOM 1457 C CA . TRP A 1 188 ? -3.133 -4.290 -3.088 1.00 90.75 188 TRP A CA 1
ATOM 1458 C C . TRP A 1 188 ? -1.778 -3.793 -3.598 1.00 90.75 188 TRP A C 1
ATOM 1460 O O . TRP A 1 188 ? -0.980 -4.597 -4.075 1.00 90.75 188 TRP A O 1
ATOM 1470 N N . PHE A 1 189 ? -1.516 -2.484 -3.536 1.00 91.56 189 PHE A N 1
ATOM 1471 C CA . PHE A 1 189 ? -0.308 -1.916 -4.150 1.00 91.56 189 PHE A CA 1
ATOM 1472 C C . PHE A 1 189 ? 0.991 -2.408 -3.491 1.00 91.56 189 PHE A C 1
ATOM 1474 O O . PHE A 1 189 ? 1.959 -2.676 -4.188 1.00 91.56 189 PHE A O 1
ATOM 1481 N N . ASP A 1 190 ? 0.997 -2.613 -2.176 1.00 92.25 190 ASP A N 1
ATOM 1482 C CA . ASP A 1 190 ? 2.115 -3.209 -1.435 1.00 92.25 190 ASP A CA 1
ATOM 1483 C C . ASP A 1 190 ? 2.378 -4.670 -1.856 1.00 92.25 190 ASP A C 1
ATOM 1485 O O . ASP A 1 190 ? 3.521 -5.071 -2.061 1.00 92.25 190 ASP A O 1
ATOM 1489 N N . HIS A 1 191 ? 1.320 -5.469 -2.046 1.00 91.25 191 HIS A N 1
ATOM 1490 C CA . HIS A 1 191 ? 1.437 -6.852 -2.532 1.00 91.25 191 HIS A CA 1
ATOM 1491 C C . HIS A 1 191 ? 1.891 -6.902 -3.990 1.00 91.25 191 HIS A C 1
ATOM 1493 O O . HIS A 1 191 ? 2.650 -7.791 -4.367 1.00 91.25 191 HIS A O 1
ATOM 1499 N N . LEU A 1 192 ? 1.435 -5.949 -4.805 1.00 91.00 192 LEU A N 1
ATOM 1500 C CA . LEU A 1 192 ? 1.911 -5.763 -6.169 1.00 91.00 192 LEU A CA 1
ATOM 1501 C C . LEU A 1 192 ? 3.402 -5.413 -6.184 1.00 91.00 192 LEU A C 1
ATOM 1503 O O . LEU A 1 192 ? 4.169 -6.025 -6.921 1.00 91.00 192 LEU A O 1
ATOM 1507 N N . LEU A 1 193 ? 3.815 -4.465 -5.347 1.00 93.06 193 LEU A N 1
ATOM 1508 C CA . LEU A 1 193 ? 5.203 -4.045 -5.234 1.00 93.06 193 LEU A CA 1
ATOM 1509 C C . LEU A 1 193 ? 6.107 -5.232 -4.871 1.00 93.06 193 LEU A C 1
ATOM 1511 O O . LEU A 1 193 ? 7.122 -5.452 -5.523 1.00 93.06 193 LEU A O 1
ATOM 1515 N N . TRP A 1 194 ? 5.681 -6.057 -3.910 1.00 92.25 194 TRP A N 1
ATOM 1516 C CA . TRP A 1 194 ? 6.373 -7.292 -3.529 1.00 92.25 194 TRP A CA 1
ATOM 1517 C C . TRP A 1 194 ? 6.487 -8.301 -4.678 1.00 92.25 194 TRP A C 1
ATOM 1519 O O . TRP A 1 194 ? 7.548 -8.874 -4.911 1.00 92.25 194 TRP A O 1
ATOM 1529 N N . PHE A 1 195 ? 5.397 -8.505 -5.420 1.00 91.25 195 PHE A N 1
ATOM 1530 C CA . PHE A 1 195 ? 5.376 -9.393 -6.580 1.00 91.25 195 PHE A CA 1
ATOM 1531 C C . PHE A 1 195 ? 6.329 -8.926 -7.692 1.00 91.25 195 PHE A C 1
ATOM 1533 O O . PHE A 1 195 ? 7.044 -9.751 -8.252 1.00 91.25 195 PHE A O 1
ATOM 1540 N N . ILE A 1 196 ? 6.382 -7.618 -7.966 1.00 92.75 196 ILE A N 1
ATOM 1541 C CA . ILE A 1 196 ? 7.285 -7.028 -8.965 1.00 92.75 196 ILE A CA 1
ATOM 1542 C C . ILE A 1 196 ? 8.746 -7.107 -8.518 1.00 92.75 196 ILE A C 1
ATOM 1544 O O . ILE A 1 196 ? 9.600 -7.449 -9.325 1.00 92.75 196 ILE A O 1
ATOM 1548 N N . PHE A 1 197 ? 9.056 -6.851 -7.244 1.00 92.50 197 PHE A N 1
ATOM 1549 C CA . PHE A 1 197 ? 10.438 -6.947 -6.756 1.00 92.50 197 PHE A CA 1
ATOM 1550 C C . PHE A 1 197 ? 11.034 -8.356 -6.858 1.00 92.50 197 PHE A C 1
ATOM 1552 O O . PHE A 1 197 ? 12.251 -8.488 -6.963 1.00 92.50 197 PHE A O 1
ATOM 1559 N N . ARG A 1 198 ? 10.200 -9.403 -6.869 1.00 91.38 198 ARG A N 1
ATOM 1560 C CA . ARG A 1 198 ? 10.650 -10.774 -7.142 1.00 91.38 198 ARG A CA 1
ATOM 1561 C C . ARG A 1 198 ? 10.985 -11.021 -8.616 1.00 91.38 198 ARG A C 1
ATOM 1563 O O . ARG A 1 198 ? 11.802 -11.892 -8.897 1.00 91.38 198 ARG A O 1
ATOM 1570 N N . ASP A 1 199 ? 10.331 -10.319 -9.535 1.00 92.00 199 ASP A N 1
ATOM 1571 C CA . ASP A 1 199 ? 10.433 -10.551 -10.976 1.00 92.00 199 ASP A CA 1
ATOM 1572 C C . ASP A 1 199 ? 10.351 -9.216 -11.736 1.00 92.00 199 ASP A C 1
ATOM 1574 O O . ASP A 1 199 ? 9.296 -8.779 -12.201 1.00 92.00 199 ASP A O 1
ATOM 1578 N N . LEU A 1 200 ? 11.496 -8.534 -11.822 1.00 93.94 200 LEU A N 1
ATOM 1579 C CA . LEU A 1 200 ? 11.603 -7.221 -12.461 1.00 93.94 200 LEU A CA 1
ATOM 1580 C C . LEU A 1 200 ? 11.510 -7.290 -13.997 1.00 93.94 200 LEU A C 1
ATOM 1582 O O . LEU A 1 200 ? 11.273 -6.260 -14.634 1.00 93.94 200 LEU A O 1
ATOM 1586 N N . ASP A 1 201 ? 11.625 -8.476 -14.605 1.00 93.62 201 ASP A N 1
ATOM 1587 C CA . ASP A 1 201 ? 11.386 -8.688 -16.041 1.00 93.62 201 ASP A CA 1
ATOM 1588 C C . ASP A 1 201 ? 9.927 -8.410 -16.436 1.00 93.62 201 ASP A C 1
ATOM 1590 O O . ASP A 1 201 ? 9.647 -8.083 -17.587 1.00 93.62 201 ASP A O 1
ATOM 1594 N N . ILE A 1 202 ? 8.999 -8.425 -15.473 1.00 90.50 202 ILE A N 1
ATOM 1595 C CA . ILE A 1 202 ? 7.600 -8.008 -15.657 1.00 90.50 202 ILE A CA 1
ATOM 1596 C C . ILE A 1 202 ? 7.480 -6.544 -16.110 1.00 90.50 202 ILE A C 1
ATOM 1598 O O . ILE A 1 202 ? 6.539 -6.199 -16.832 1.00 90.50 202 ILE A O 1
ATOM 1602 N N . LEU A 1 203 ? 8.405 -5.677 -15.685 1.00 89.69 203 LEU A N 1
ATOM 1603 C CA . LEU A 1 203 ? 8.443 -4.265 -16.079 1.00 89.69 203 LEU A CA 1
ATOM 1604 C C . LEU A 1 203 ? 9.553 -3.958 -17.088 1.00 89.69 203 LEU A C 1
ATOM 1606 O O . LEU A 1 203 ? 9.372 -3.100 -17.955 1.00 89.69 203 LEU A O 1
ATOM 1610 N N . PHE A 1 204 ? 10.704 -4.619 -16.957 1.00 93.44 204 PHE A N 1
ATOM 1611 C CA . PHE A 1 204 ? 11.941 -4.250 -17.643 1.00 93.44 204 PHE A CA 1
ATOM 1612 C C . PHE A 1 204 ? 12.618 -5.462 -18.320 1.00 93.44 204 PHE A C 1
ATOM 1614 O O . PHE A 1 204 ? 13.794 -5.719 -18.055 1.00 93.44 204 PHE A O 1
ATOM 1621 N N . PRO A 1 205 ? 11.921 -6.205 -19.203 1.00 94.19 205 PRO A N 1
ATOM 1622 C CA . PRO A 1 205 ? 12.465 -7.425 -19.809 1.00 94.19 205 PRO A CA 1
ATOM 1623 C C . PRO A 1 205 ? 13.695 -7.144 -20.686 1.00 94.19 205 PRO A C 1
ATOM 1625 O O . PRO A 1 205 ? 14.620 -7.947 -20.737 1.00 94.19 205 PRO A O 1
ATOM 1628 N N . ASP A 1 206 ? 13.747 -5.971 -21.327 1.00 93.88 206 ASP A N 1
ATOM 1629 C CA . ASP A 1 206 ? 14.853 -5.571 -22.209 1.00 93.88 206 ASP A CA 1
ATOM 1630 C C . ASP A 1 206 ? 16.046 -4.943 -21.450 1.00 93.88 206 ASP A C 1
ATOM 1632 O O . ASP A 1 206 ? 16.987 -4.450 -22.073 1.00 93.88 206 ASP A O 1
ATOM 1636 N N . ALA A 1 207 ? 16.008 -4.887 -20.110 1.00 93.50 207 ALA A N 1
ATOM 1637 C CA . ALA A 1 207 ? 17.068 -4.258 -19.324 1.00 93.50 207 ALA A CA 1
ATOM 1638 C C . ALA A 1 207 ? 18.312 -5.164 -19.251 1.00 93.50 207 ALA A C 1
ATOM 1640 O O . ALA A 1 207 ? 18.186 -6.339 -18.899 1.00 93.50 207 ALA A O 1
ATOM 1641 N N . PRO A 1 208 ? 19.520 -4.632 -19.520 1.00 94.94 208 PRO A N 1
ATOM 1642 C CA . PRO A 1 208 ? 20.709 -5.450 -19.777 1.00 94.94 208 PRO A CA 1
ATOM 1643 C C . PRO A 1 208 ? 21.290 -6.138 -18.533 1.00 94.94 208 PRO A C 1
ATOM 1645 O O . PRO A 1 208 ? 22.093 -7.057 -18.669 1.00 94.94 208 PRO A O 1
ATOM 1648 N N . SER A 1 209 ? 20.916 -5.704 -17.326 1.00 95.44 209 SER A N 1
ATOM 1649 C CA . SER A 1 209 ? 21.439 -6.225 -16.061 1.00 95.44 209 SER A CA 1
ATOM 1650 C C . SER A 1 209 ? 20.382 -6.160 -14.952 1.00 95.44 209 SER A C 1
ATOM 1652 O O . SER A 1 209 ? 19.436 -5.368 -15.017 1.00 95.44 209 SER A O 1
ATOM 1654 N N . LEU A 1 210 ? 20.550 -6.958 -13.890 1.00 94.56 210 LEU A N 1
ATOM 1655 C CA . LEU A 1 210 ? 19.716 -6.839 -12.686 1.00 94.56 210 LEU A CA 1
ATOM 1656 C C . LEU A 1 210 ? 19.911 -5.475 -11.997 1.00 94.56 210 LEU A C 1
ATOM 1658 O O . LEU A 1 210 ? 18.936 -4.898 -11.522 1.00 94.56 210 LEU A O 1
ATOM 1662 N N . LYS A 1 211 ? 21.135 -4.924 -12.009 1.00 95.25 211 LYS A N 1
ATOM 1663 C CA . LYS A 1 211 ? 21.443 -3.581 -11.488 1.00 95.25 211 LYS A CA 1
ATOM 1664 C C . LYS A 1 211 ? 20.582 -2.527 -12.198 1.00 95.25 211 LYS A C 1
ATOM 1666 O O . LYS A 1 211 ? 19.851 -1.798 -11.533 1.00 95.25 211 LYS A O 1
ATOM 1671 N N . ALA A 1 212 ? 20.546 -2.526 -13.532 1.00 94.75 212 ALA A N 1
ATOM 1672 C CA . ALA A 1 212 ? 19.689 -1.637 -14.319 1.00 94.75 212 ALA A CA 1
ATOM 1673 C C . ALA A 1 212 ? 18.189 -1.824 -14.018 1.00 94.75 212 ALA A C 1
ATOM 1675 O O . ALA A 1 212 ? 17.465 -0.839 -13.885 1.00 94.75 212 ALA A O 1
ATOM 1676 N N . LYS A 1 213 ? 17.716 -3.069 -13.854 1.00 95.31 213 LYS A N 1
ATOM 1677 C CA . LYS A 1 213 ? 16.322 -3.365 -13.461 1.00 95.31 213 LYS A CA 1
ATOM 1678 C C . LYS A 1 213 ? 15.961 -2.757 -12.102 1.00 95.31 213 LYS A C 1
ATOM 1680 O O . LYS A 1 213 ? 14.892 -2.165 -11.967 1.00 95.31 213 LYS A O 1
ATOM 1685 N N . VAL A 1 214 ? 16.847 -2.869 -11.111 1.00 95.88 214 VAL A N 1
ATOM 1686 C CA . VAL A 1 214 ? 16.650 -2.278 -9.777 1.00 95.88 214 VAL A CA 1
ATOM 1687 C C . VAL A 1 214 ? 16.650 -0.748 -9.857 1.00 95.88 214 VAL A C 1
ATOM 1689 O O . VAL A 1 214 ? 15.729 -0.125 -9.337 1.00 95.88 214 VAL A O 1
ATOM 1692 N N . TRP A 1 215 ? 17.594 -0.134 -10.578 1.00 95.19 215 TRP A N 1
ATOM 1693 C CA . TRP A 1 215 ? 17.625 1.324 -10.772 1.00 95.19 215 TRP A CA 1
ATOM 1694 C C . TRP A 1 215 ? 16.375 1.871 -11.479 1.00 95.19 215 TRP A C 1
ATOM 1696 O O . TRP A 1 215 ? 15.852 2.911 -11.079 1.00 95.19 215 TRP A O 1
ATOM 1706 N N . LEU A 1 216 ? 15.840 1.163 -12.481 1.00 94.00 216 LEU A N 1
ATOM 1707 C CA . LEU A 1 216 ? 14.553 1.507 -13.106 1.00 94.00 216 LEU A CA 1
ATOM 1708 C C . LEU A 1 216 ? 13.396 1.430 -12.107 1.00 94.00 216 LEU A C 1
ATOM 1710 O O . LEU A 1 216 ? 12.520 2.294 -12.125 1.00 94.00 216 LEU A O 1
ATOM 1714 N N . MET A 1 217 ? 13.401 0.423 -11.230 1.00 95.12 217 MET A N 1
ATOM 1715 C CA . MET A 1 217 ? 12.370 0.253 -10.208 1.00 95.12 217 MET A CA 1
ATOM 1716 C C . MET A 1 217 ? 12.391 1.389 -9.182 1.00 95.12 217 MET A C 1
ATOM 1718 O O . MET A 1 217 ? 11.349 1.979 -8.898 1.00 95.12 217 MET A O 1
ATOM 1722 N N . LEU A 1 218 ? 13.574 1.741 -8.671 1.00 95.25 218 LEU A N 1
ATOM 1723 C CA . LEU A 1 218 ? 13.751 2.871 -7.755 1.00 95.25 218 LEU A CA 1
ATOM 1724 C C . LEU A 1 218 ? 13.337 4.189 -8.429 1.00 95.25 218 LEU A C 1
ATOM 1726 O O . LEU A 1 218 ? 12.556 4.947 -7.862 1.00 95.25 218 LEU A O 1
ATOM 1730 N N . GLY A 1 219 ? 13.726 4.407 -9.691 1.00 93.19 219 GLY A N 1
ATOM 1731 C CA . GLY A 1 219 ? 13.301 5.574 -10.471 1.00 93.19 219 GLY A CA 1
ATOM 1732 C C . GLY A 1 219 ? 11.785 5.655 -10.724 1.00 93.19 219 GLY A C 1
ATOM 1733 O O . GLY A 1 219 ? 11.229 6.755 -10.777 1.00 93.19 219 GLY A O 1
ATOM 1734 N N . LEU A 1 220 ? 11.079 4.519 -10.838 1.00 92.12 220 LEU A N 1
ATOM 1735 C CA . LEU A 1 220 ? 9.610 4.517 -10.840 1.00 92.12 220 LEU A CA 1
ATOM 1736 C C . LEU A 1 220 ? 9.055 4.962 -9.484 1.00 92.12 220 LEU A C 1
ATOM 1738 O O . LEU A 1 220 ? 8.143 5.789 -9.468 1.00 92.12 220 LEU A O 1
ATOM 1742 N N . LEU A 1 221 ? 9.586 4.428 -8.379 1.00 93.81 221 LEU A N 1
ATOM 1743 C CA . LEU A 1 221 ? 9.121 4.683 -7.009 1.00 93.81 221 LEU A CA 1
ATOM 1744 C C . LEU A 1 221 ? 9.384 6.118 -6.541 1.00 93.81 221 LEU A C 1
ATOM 1746 O O . LEU A 1 221 ? 8.504 6.719 -5.930 1.00 93.81 221 LEU A O 1
ATOM 1750 N N . GLU A 1 222 ? 10.542 6.682 -6.872 1.00 92.69 222 GLU A N 1
ATOM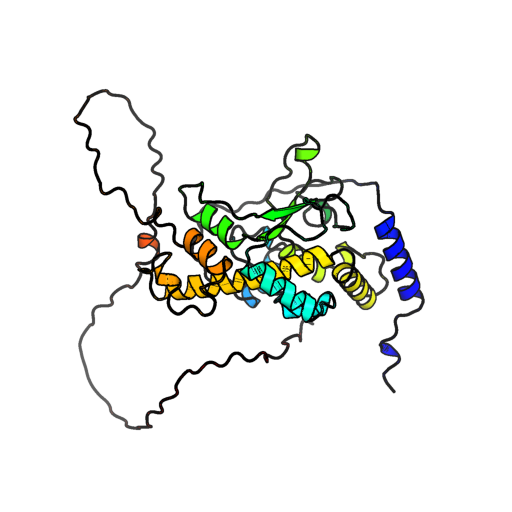 1751 C CA . GLU A 1 222 ? 10.905 8.075 -6.593 1.00 92.69 222 GLU A CA 1
ATOM 1752 C C . GLU A 1 222 ? 10.091 9.073 -7.432 1.00 92.69 222 GLU A C 1
ATOM 1754 O O . GLU A 1 222 ? 9.731 10.146 -6.937 1.00 92.69 222 GLU A O 1
ATOM 1759 N N . GLY A 1 223 ? 9.786 8.711 -8.685 1.00 88.94 223 GLY A N 1
ATOM 1760 C CA . GLY A 1 223 ? 9.053 9.530 -9.648 1.00 88.94 223 GLY A CA 1
ATOM 1761 C C . GLY A 1 223 ? 7.576 9.148 -9.774 1.00 88.94 223 GLY A C 1
ATOM 1762 O O . GLY A 1 223 ? 6.738 9.513 -8.950 1.00 88.94 223 GLY A O 1
ATOM 1763 N N . SER A 1 224 ? 7.231 8.443 -10.855 1.00 86.38 224 SER A N 1
ATOM 1764 C CA . SER A 1 224 ? 5.837 8.196 -11.270 1.00 86.38 224 SER A CA 1
ATOM 1765 C C . SER A 1 224 ? 4.945 7.521 -10.216 1.00 86.38 224 SER A C 1
ATOM 1767 O O . SER A 1 224 ? 3.742 7.768 -10.181 1.00 86.38 224 SER A O 1
ATOM 1769 N N . TRP A 1 225 ? 5.508 6.672 -9.355 1.00 90.88 225 TRP A N 1
ATOM 1770 C CA . TRP A 1 225 ? 4.795 5.935 -8.310 1.00 90.88 225 TRP A CA 1
ATOM 1771 C C . TRP A 1 225 ? 4.956 6.580 -6.924 1.00 90.88 225 TRP A C 1
ATOM 1773 O O . TRP A 1 225 ? 4.332 6.096 -5.977 1.00 90.88 225 TRP A O 1
ATOM 1783 N N . ARG A 1 226 ? 5.689 7.700 -6.786 1.00 91.00 226 ARG A N 1
ATOM 1784 C CA . ARG A 1 226 ? 5.860 8.426 -5.508 1.00 91.00 226 ARG A CA 1
ATOM 1785 C C . ARG A 1 226 ? 4.539 8.679 -4.785 1.00 91.00 226 ARG A C 1
ATOM 1787 O O . ARG A 1 226 ? 4.466 8.393 -3.590 1.00 91.00 226 ARG A O 1
ATOM 1794 N N . PRO A 1 227 ? 3.450 9.108 -5.458 1.00 89.94 227 PRO A N 1
ATOM 1795 C CA . PRO A 1 227 ? 2.161 9.275 -4.795 1.00 89.94 227 PRO A CA 1
ATOM 1796 C C . PRO A 1 227 ? 1.614 7.991 -4.149 1.00 89.94 227 PRO A C 1
ATOM 1798 O O . PRO A 1 227 ? 0.957 8.071 -3.116 1.00 89.94 227 PRO A O 1
ATOM 1801 N N . LEU A 1 228 ? 1.885 6.813 -4.725 1.00 90.81 228 LEU A N 1
ATOM 1802 C CA . LEU A 1 228 ? 1.488 5.511 -4.173 1.00 90.81 228 LEU A CA 1
ATOM 1803 C C . LEU A 1 228 ? 2.397 5.068 -3.024 1.00 90.81 228 LEU A C 1
ATOM 1805 O O . LEU A 1 228 ? 1.913 4.466 -2.064 1.00 90.81 228 LEU A O 1
ATOM 1809 N N . VAL A 1 229 ? 3.687 5.403 -3.090 1.00 93.69 229 VAL A N 1
ATOM 1810 C CA . VAL A 1 229 ? 4.647 5.167 -2.004 1.00 93.69 229 VAL A CA 1
ATOM 1811 C C . VAL A 1 229 ? 4.289 5.999 -0.775 1.00 93.69 229 VAL A C 1
ATOM 1813 O O . VAL A 1 229 ? 4.068 5.431 0.293 1.00 93.69 229 VAL A O 1
ATOM 1816 N N . LEU A 1 230 ? 4.107 7.315 -0.932 1.00 93.50 230 LEU A N 1
ATOM 1817 C CA . LEU A 1 230 ? 3.651 8.205 0.145 1.00 93.50 230 LEU A CA 1
ATOM 1818 C C . LEU A 1 230 ? 2.320 7.720 0.741 1.00 93.50 230 LEU A C 1
ATOM 1820 O O . LEU A 1 230 ? 2.136 7.712 1.957 1.00 93.50 230 LEU A O 1
ATOM 1824 N N . TRP A 1 231 ? 1.402 7.227 -0.097 1.00 91.88 231 TRP A N 1
ATOM 1825 C CA . TRP A 1 231 ? 0.145 6.659 0.391 1.00 91.88 231 TRP A CA 1
ATOM 1826 C C . TRP A 1 231 ? 0.307 5.352 1.171 1.00 91.88 231 TRP A C 1
ATOM 1828 O O . TRP A 1 231 ? -0.448 5.081 2.105 1.00 91.88 231 TRP A O 1
ATOM 1838 N N . SER A 1 232 ? 1.302 4.547 0.810 1.00 93.94 232 SER A N 1
ATOM 1839 C CA . SER A 1 232 ? 1.642 3.314 1.520 1.00 93.94 232 SER A CA 1
ATOM 1840 C C . SER A 1 232 ? 2.328 3.605 2.858 1.00 93.94 232 SER A C 1
ATOM 1842 O O . SER A 1 232 ? 2.087 2.883 3.822 1.00 93.94 232 SER A O 1
ATOM 1844 N N . ILE A 1 233 ? 3.090 4.700 2.962 1.00 95.50 233 ILE A N 1
ATOM 1845 C CA . ILE A 1 233 ? 3.609 5.225 4.236 1.00 95.50 233 ILE A CA 1
ATOM 1846 C C . ILE A 1 233 ? 2.452 5.680 5.141 1.00 95.50 233 ILE A C 1
ATOM 1848 O O . ILE A 1 233 ? 2.366 5.227 6.281 1.00 95.50 233 ILE A O 1
ATOM 1852 N N . ILE A 1 234 ? 1.514 6.492 4.626 1.00 94.75 234 ILE A N 1
ATOM 1853 C CA . ILE A 1 234 ? 0.300 6.906 5.363 1.00 94.75 234 ILE A CA 1
ATOM 1854 C C . ILE A 1 234 ? -0.467 5.674 5.866 1.00 94.75 234 ILE A C 1
ATOM 1856 O O . ILE A 1 234 ? -0.821 5.602 7.042 1.00 94.75 234 ILE A O 1
ATOM 1860 N N . PHE A 1 235 ? -0.685 4.675 5.002 1.00 93.94 235 PHE A N 1
ATOM 1861 C CA . PHE A 1 235 ? -1.352 3.432 5.390 1.00 93.94 235 PHE A CA 1
ATOM 1862 C C . PHE A 1 235 ? -0.587 2.658 6.477 1.00 93.94 235 PHE A C 1
ATOM 1864 O O . PHE A 1 235 ? -1.227 2.127 7.378 1.00 93.94 235 PHE A O 1
ATOM 1871 N N . ASN A 1 236 ? 0.749 2.615 6.449 1.00 94.19 236 ASN A N 1
ATOM 1872 C CA . ASN A 1 236 ? 1.536 1.967 7.505 1.00 94.19 236 ASN A CA 1
ATOM 1873 C C . ASN A 1 236 ? 1.414 2.694 8.855 1.00 94.19 236 ASN A C 1
ATOM 1875 O O . ASN A 1 236 ? 1.175 2.044 9.868 1.00 94.19 236 ASN A O 1
ATOM 1879 N N . TYR A 1 237 ? 1.463 4.029 8.890 1.00 95.25 237 TYR A N 1
ATOM 1880 C CA . TYR A 1 237 ? 1.195 4.769 10.132 1.00 95.25 237 TYR A CA 1
ATOM 1881 C C . TYR A 1 237 ? -0.226 4.545 10.651 1.00 95.25 237 TYR A C 1
ATOM 1883 O O . TYR A 1 237 ? -0.432 4.339 11.849 1.00 95.25 237 TYR A O 1
ATOM 1891 N N . MET A 1 238 ? -1.210 4.521 9.746 1.00 93.31 238 MET A N 1
ATOM 1892 C CA . MET A 1 238 ? -2.575 4.157 10.107 1.00 93.31 238 MET A CA 1
ATOM 1893 C C . MET A 1 238 ? -2.636 2.739 10.698 1.00 93.31 238 MET A C 1
ATOM 1895 O O . MET A 1 238 ? -3.298 2.508 11.708 1.00 93.31 238 MET A O 1
ATOM 1899 N N . ARG A 1 239 ? -1.922 1.793 10.083 1.00 91.81 239 ARG A N 1
ATOM 1900 C CA . ARG A 1 239 ? -1.867 0.385 10.475 1.00 91.81 239 ARG A CA 1
ATOM 1901 C C . ARG A 1 239 ? -1.286 0.195 11.875 1.00 91.81 239 ARG A C 1
ATOM 1903 O O . ARG A 1 239 ? -1.873 -0.552 12.654 1.00 91.81 239 ARG A O 1
ATOM 1910 N N . GLU A 1 240 ? -0.202 0.888 12.214 1.00 92.06 240 GLU A N 1
ATOM 1911 C CA . GLU A 1 240 ? 0.391 0.836 13.557 1.00 92.06 240 GLU A CA 1
ATOM 1912 C C . GLU A 1 240 ? -0.566 1.379 14.629 1.00 92.06 240 GLU A C 1
ATOM 1914 O O . GLU A 1 240 ? -0.788 0.719 15.647 1.00 92.06 240 GLU A O 1
ATOM 1919 N N . ALA A 1 241 ? -1.244 2.505 14.373 1.00 92.44 241 ALA A N 1
ATOM 1920 C CA . ALA A 1 241 ? -2.265 3.034 15.284 1.00 92.44 241 ALA A CA 1
ATOM 1921 C C . ALA A 1 241 ? -3.422 2.037 15.515 1.00 92.44 241 ALA A C 1
ATOM 1923 O O . ALA A 1 241 ? -3.873 1.846 16.646 1.00 92.44 241 ALA A O 1
ATOM 1924 N N . MET A 1 242 ? -3.865 1.330 14.465 1.00 91.69 242 MET A N 1
ATOM 1925 C CA . MET A 1 242 ? -4.843 0.241 14.603 1.00 91.69 242 MET A CA 1
ATOM 1926 C C . MET A 1 242 ? -4.311 -0.920 15.453 1.00 91.69 242 MET A C 1
ATOM 1928 O O . MET A 1 242 ? -5.058 -1.484 16.252 1.00 91.69 242 MET A O 1
ATOM 1932 N N . MET A 1 243 ? -3.033 -1.282 15.302 1.00 90.12 243 MET A N 1
ATOM 1933 C CA . MET A 1 243 ? -2.413 -2.365 16.070 1.00 90.12 243 MET A CA 1
ATOM 1934 C C . MET A 1 243 ? -2.276 -2.039 17.558 1.00 90.12 243 MET A C 1
ATOM 1936 O O . MET A 1 243 ? -2.444 -2.944 18.372 1.00 90.12 243 MET A O 1
ATOM 1940 N N . VAL A 1 244 ? -2.024 -0.779 17.930 1.00 92.19 244 VAL A N 1
ATOM 1941 C CA . VAL A 1 244 ? -2.039 -0.340 19.339 1.00 92.19 244 VAL A CA 1
ATOM 1942 C C . VAL A 1 244 ? -3.413 -0.594 19.965 1.00 92.19 244 VAL A C 1
ATOM 1944 O O . VAL A 1 244 ? -3.499 -1.232 21.013 1.00 92.19 244 VAL A O 1
ATOM 1947 N N . LEU A 1 245 ? -4.493 -0.180 19.292 1.00 90.88 245 LEU A N 1
ATOM 1948 C CA . LEU A 1 245 ? -5.857 -0.384 19.789 1.00 90.88 245 LEU A CA 1
ATOM 1949 C C . LEU A 1 245 ? -6.233 -1.867 19.871 1.00 90.88 245 LEU A C 1
ATOM 1951 O O . LEU A 1 245 ? -6.754 -2.305 20.892 1.00 90.88 245 LEU A O 1
ATOM 1955 N N . VAL A 1 246 ? -5.923 -2.661 18.840 1.00 87.88 246 VAL A N 1
ATOM 1956 C CA . VAL A 1 246 ? -6.215 -4.105 18.858 1.00 87.88 246 VAL A CA 1
ATOM 1957 C C . VAL A 1 246 ? -5.440 -4.828 19.956 1.00 87.88 246 VAL A C 1
ATOM 1959 O O . VAL A 1 246 ? -6.019 -5.689 20.607 1.00 87.88 246 VAL A O 1
ATOM 1962 N N . LYS A 1 247 ? -4.183 -4.455 20.236 1.00 87.50 247 LYS A N 1
ATOM 1963 C CA . LYS A 1 247 ? -3.441 -5.012 21.378 1.00 87.50 247 LYS A CA 1
ATOM 1964 C C . LYS A 1 247 ? -4.157 -4.736 22.706 1.00 87.50 247 LYS A C 1
ATOM 1966 O O . LYS A 1 247 ? -4.330 -5.677 23.470 1.00 87.50 247 LYS A O 1
ATOM 1971 N N . LYS A 1 248 ? -4.636 -3.506 22.959 1.00 89.31 248 LYS A N 1
ATOM 1972 C CA . LYS A 1 248 ? -5.392 -3.202 24.194 1.00 89.31 248 LYS A CA 1
ATOM 1973 C C . LYS A 1 248 ? -6.692 -4.017 24.285 1.00 89.31 248 LYS A C 1
ATOM 1975 O O . LYS A 1 248 ? -6.940 -4.605 25.327 1.00 89.31 248 LYS A O 1
ATOM 1980 N N . VAL A 1 249 ? -7.453 -4.141 23.192 1.00 86.44 249 VAL A N 1
ATOM 1981 C CA . VAL A 1 249 ? -8.690 -4.959 23.134 1.00 86.44 249 VAL A CA 1
ATOM 1982 C C . VAL A 1 249 ? -8.426 -6.460 23.312 1.00 86.44 249 VAL A C 1
ATOM 1984 O O . VAL A 1 249 ? -9.254 -7.168 23.872 1.00 86.44 249 VAL A O 1
ATOM 1987 N N . MET A 1 250 ? -7.285 -6.970 22.841 1.00 83.44 250 MET A N 1
ATOM 1988 C CA . MET A 1 250 ? -6.901 -8.368 23.065 1.00 83.44 250 MET A CA 1
ATOM 1989 C C . MET A 1 250 ? -6.500 -8.638 24.521 1.00 83.44 250 MET A C 1
ATOM 1991 O O . MET A 1 250 ? -6.718 -9.749 24.996 1.00 83.44 250 MET A O 1
ATOM 1995 N N . THR A 1 251 ? -5.926 -7.650 25.216 1.00 87.06 251 THR A N 1
ATOM 1996 C CA . THR A 1 251 ? -5.600 -7.742 26.649 1.00 87.06 251 THR A CA 1
ATOM 1997 C C . THR A 1 251 ? -6.842 -7.591 27.531 1.00 87.06 251 THR A C 1
ATOM 1999 O O . THR A 1 251 ? -7.002 -8.352 28.479 1.00 87.06 251 THR A O 1
ATOM 2002 N N . ASP A 1 252 ? -7.724 -6.640 27.215 1.00 84.56 252 ASP A N 1
ATOM 2003 C CA . ASP A 1 252 ? -9.005 -6.430 27.896 1.00 84.56 252 ASP A CA 1
ATOM 2004 C C . ASP A 1 252 ? -10.154 -6.324 26.868 1.00 84.56 252 ASP A C 1
ATOM 2006 O O . ASP A 1 252 ? -10.393 -5.256 26.289 1.00 84.56 252 ASP A O 1
ATOM 2010 N N . PRO A 1 253 ? -10.899 -7.423 26.645 1.00 84.56 253 PRO A N 1
ATOM 2011 C CA . PRO A 1 253 ? -12.040 -7.449 25.730 1.00 84.56 253 PRO A CA 1
ATOM 2012 C C . PRO A 1 253 ? -13.263 -6.657 26.214 1.00 84.56 253 PRO A C 1
ATOM 2014 O O . PRO A 1 253 ? -14.221 -6.507 25.456 1.00 84.56 253 PRO A O 1
ATOM 2017 N N . THR A 1 254 ? -13.270 -6.166 27.461 1.00 84.94 254 THR A N 1
ATOM 2018 C CA . THR A 1 254 ? -14.386 -5.381 28.021 1.00 84.94 254 THR A CA 1
ATOM 2019 C C . THR A 1 254 ? -14.331 -3.900 27.635 1.00 84.94 254 THR A C 1
ATOM 2021 O O . THR A 1 254 ? -15.315 -3.175 27.812 1.00 84.94 254 THR A O 1
ATOM 2024 N N . LEU A 1 255 ? -13.208 -3.448 27.062 1.00 87.69 255 LEU A N 1
ATOM 2025 C CA . LEU A 1 255 ? -13.009 -2.070 26.623 1.00 87.69 255 LEU A CA 1
ATOM 2026 C C . LEU A 1 255 ? -14.044 -1.643 25.570 1.00 87.69 255 LEU A C 1
ATOM 2028 O O . LEU A 1 255 ? -14.328 -2.343 24.598 1.00 87.69 255 LEU A O 1
ATOM 2032 N N . THR A 1 256 ? -14.574 -0.433 25.738 1.00 89.38 256 THR A N 1
ATOM 2033 C CA . THR A 1 256 ? -15.479 0.213 24.783 1.00 89.38 256 THR A CA 1
ATOM 2034 C C . THR A 1 256 ? -14.691 1.108 23.827 1.00 89.38 256 THR A C 1
ATOM 2036 O O . THR A 1 256 ? -13.526 1.424 24.065 1.00 89.38 256 THR A O 1
ATOM 2039 N N . ALA A 1 257 ? -15.333 1.598 22.761 1.00 88.94 257 ALA A N 1
ATOM 2040 C CA . ALA A 1 257 ? -14.727 2.588 21.861 1.00 88.94 257 ALA A CA 1
ATOM 2041 C C . ALA A 1 257 ? -14.277 3.890 22.565 1.00 88.94 257 ALA A C 1
ATOM 2043 O O . ALA A 1 257 ? -13.485 4.641 22.000 1.00 88.94 257 ALA A O 1
ATOM 2044 N N . GLU A 1 258 ? -14.784 4.161 23.771 1.00 89.56 258 GLU A N 1
ATOM 2045 C CA . GLU A 1 258 ? -14.396 5.301 24.604 1.00 89.56 258 GLU A CA 1
ATOM 2046 C C . GLU A 1 258 ? -13.263 4.914 25.565 1.00 89.56 258 GLU A C 1
ATOM 2048 O O . GLU A 1 258 ? -12.242 5.597 25.598 1.00 89.56 258 GLU A O 1
ATOM 2053 N N . THR A 1 259 ? -13.380 3.792 26.288 1.00 93.25 259 THR A N 1
ATOM 2054 C CA . THR A 1 259 ? -12.376 3.403 27.297 1.00 93.25 259 THR A CA 1
ATOM 2055 C C . THR A 1 259 ? -11.096 2.815 26.704 1.00 93.25 259 THR A C 1
ATOM 2057 O O . THR A 1 259 ? -10.043 2.961 27.316 1.00 93.25 259 THR A O 1
ATOM 2060 N N . VAL A 1 260 ? -11.125 2.239 25.493 1.00 92.31 260 VAL A N 1
ATOM 2061 C CA . VAL A 1 260 ? -9.914 1.747 24.799 1.00 92.31 260 VAL A CA 1
ATOM 2062 C C . VAL A 1 260 ? -8.891 2.857 24.519 1.00 92.31 260 VAL A C 1
ATOM 2064 O O . VAL A 1 260 ? -7.705 2.582 24.352 1.00 92.31 260 VAL A O 1
ATOM 2067 N N . LEU A 1 261 ? -9.353 4.110 24.453 1.00 94.81 261 LEU A N 1
ATOM 2068 C CA . LEU A 1 261 ? -8.525 5.290 24.204 1.00 94.81 261 LEU A CA 1
ATOM 2069 C C . LEU A 1 261 ? -7.845 5.816 25.474 1.00 94.81 261 LEU A C 1
ATOM 2071 O O . LEU A 1 261 ? -6.903 6.603 25.372 1.00 94.81 261 LEU A O 1
ATOM 2075 N N . ASN A 1 262 ? -8.274 5.373 26.658 1.00 93.50 262 ASN A N 1
ATOM 2076 C CA . ASN A 1 262 ? -7.607 5.718 27.906 1.00 93.50 262 ASN A CA 1
ATOM 2077 C C . ASN A 1 262 ? -6.158 5.209 27.863 1.00 93.50 262 ASN A C 1
ATOM 2079 O O . ASN A 1 262 ? -5.889 4.093 27.412 1.00 93.50 262 ASN A O 1
ATOM 2083 N N . GLU A 1 263 ? -5.218 6.043 28.315 1.00 88.81 263 GLU A N 1
ATOM 2084 C CA . GLU A 1 263 ? -3.772 5.755 28.347 1.00 88.81 263 GLU A CA 1
ATOM 2085 C C . GLU A 1 263 ? -3.143 5.436 26.972 1.00 88.81 263 GLU A C 1
ATOM 2087 O O . GLU A 1 263 ? -2.022 4.932 26.903 1.00 88.81 263 GLU A O 1
ATOM 2092 N N . VAL A 1 264 ? -3.833 5.698 25.856 1.00 91.88 264 VAL A N 1
ATOM 2093 C CA . VAL A 1 264 ? -3.214 5.641 24.527 1.00 91.88 264 VAL A CA 1
ATOM 2094 C C . VAL A 1 264 ? -2.559 6.992 24.260 1.00 91.88 264 VAL A C 1
ATOM 2096 O O . VAL A 1 264 ? -3.237 8.008 24.117 1.00 91.88 264 VAL A O 1
ATOM 2099 N N . GLN A 1 265 ? -1.228 7.017 24.183 1.00 91.19 265 GLN A N 1
ATOM 2100 C CA . GLN A 1 265 ? -0.502 8.207 23.743 1.00 91.19 265 GLN A CA 1
ATOM 2101 C C . GLN A 1 265 ? -0.970 8.581 22.329 1.00 91.19 265 GLN A C 1
ATOM 2103 O O . GLN A 1 265 ? -0.938 7.749 21.422 1.00 91.19 265 GLN A O 1
ATOM 2108 N N . GLY A 1 266 ? -1.428 9.819 22.143 1.00 89.06 266 GLY A N 1
ATOM 2109 C CA . GLY A 1 266 ? -2.013 10.259 20.880 1.00 89.06 266 GLY A CA 1
ATOM 2110 C C . GLY A 1 266 ? -3.521 10.004 20.735 1.00 89.06 266 GLY A C 1
ATOM 2111 O O . GLY A 1 266 ? -4.050 10.195 19.639 1.00 89.06 266 GLY A O 1
ATOM 2112 N N . ALA A 1 267 ? -4.239 9.582 21.785 1.00 92.50 267 ALA A N 1
ATOM 2113 C CA . ALA A 1 267 ? -5.692 9.355 21.760 1.00 92.50 267 ALA A CA 1
ATOM 2114 C C . ALA A 1 267 ? -6.523 10.573 21.311 1.00 92.50 267 ALA A C 1
ATOM 2116 O O . ALA A 1 267 ? -7.659 10.427 20.851 1.00 92.50 267 ALA A O 1
ATOM 2117 N N . GLU A 1 268 ? -5.981 11.786 21.427 1.00 93.44 268 GLU A N 1
ATOM 2118 C CA . GLU A 1 268 ? -6.594 13.012 20.933 1.00 93.44 268 GLU A CA 1
ATOM 2119 C C . GLU A 1 268 ? -6.696 13.059 19.398 1.00 93.44 268 GLU A C 1
ATOM 2121 O O . GLU A 1 268 ? -7.616 13.700 18.876 1.00 93.44 268 GLU A O 1
ATOM 2126 N N . ASN A 1 269 ? -5.833 12.331 18.683 1.00 95.19 269 ASN A N 1
ATOM 2127 C CA . ASN A 1 269 ? -5.817 12.289 17.224 1.00 95.19 269 ASN A CA 1
ATOM 2128 C C . ASN A 1 269 ? -7.078 11.628 16.655 1.00 95.19 269 ASN A C 1
ATOM 2130 O O . ASN A 1 269 ? -7.617 10.639 17.167 1.00 95.19 269 ASN A O 1
ATOM 2134 N N . LYS A 1 270 ? -7.546 12.170 15.530 1.00 95.06 270 LYS A N 1
ATOM 2135 C CA . LYS A 1 270 ? -8.781 11.740 14.865 1.00 95.06 270 LYS A CA 1
ATOM 2136 C C . LYS A 1 270 ? -8.727 10.278 14.411 1.00 95.06 270 LYS A C 1
ATOM 2138 O O . LYS A 1 270 ? -9.747 9.594 14.461 1.00 95.06 270 LYS A O 1
ATOM 2143 N N . MET A 1 271 ? -7.550 9.791 14.023 1.00 93.81 271 MET A N 1
ATOM 2144 C CA . MET A 1 271 ? -7.307 8.403 13.632 1.00 93.81 271 MET A CA 1
ATOM 2145 C C . MET A 1 271 ? -7.697 7.399 14.718 1.00 93.81 271 MET A C 1
ATOM 2147 O O . MET A 1 271 ? -8.530 6.527 14.465 1.00 93.81 271 MET A O 1
ATOM 2151 N N . PHE A 1 272 ? -7.170 7.548 15.937 1.00 94.12 272 PHE A N 1
ATOM 2152 C CA . PHE A 1 272 ? -7.500 6.655 17.051 1.00 94.12 272 PHE A CA 1
ATOM 2153 C C . PHE A 1 272 ? -9.001 6.684 17.364 1.00 94.12 272 PHE A C 1
ATOM 2155 O O . PHE A 1 272 ? -9.628 5.631 17.477 1.00 94.12 272 PHE A O 1
ATOM 2162 N N . LYS A 1 273 ? -9.605 7.879 17.400 1.00 93.75 273 LYS A N 1
ATOM 2163 C CA . LYS A 1 273 ? -11.043 8.071 17.651 1.00 93.75 273 LYS A CA 1
ATOM 2164 C C . LYS A 1 273 ? -11.938 7.398 16.608 1.00 93.75 273 LYS A C 1
ATOM 2166 O O . LYS A 1 273 ? -12.944 6.796 16.973 1.00 93.75 273 LYS A O 1
ATOM 2171 N N . GLU A 1 274 ? -11.614 7.496 15.320 1.00 91.38 274 GLU A N 1
ATOM 2172 C CA . GLU A 1 274 ? -12.409 6.854 14.265 1.00 91.38 274 GLU A CA 1
ATOM 2173 C C . GLU A 1 274 ? -12.168 5.341 14.196 1.00 91.38 274 GLU A C 1
ATOM 2175 O O . GLU A 1 274 ? -13.119 4.580 14.018 1.00 91.38 274 GLU A O 1
ATOM 2180 N N . VAL A 1 275 ? -10.935 4.873 14.409 1.00 89.25 275 VAL A N 1
ATOM 2181 C CA . VAL A 1 275 ? -10.641 3.434 14.445 1.00 89.25 275 VAL A CA 1
ATOM 2182 C C . VAL A 1 275 ? -11.267 2.746 15.650 1.00 89.25 275 VAL A C 1
ATOM 2184 O O . VAL A 1 275 ? -11.829 1.670 15.472 1.00 89.25 275 VAL A O 1
ATOM 2187 N N . ALA A 1 276 ? -11.249 3.346 16.842 1.00 90.38 276 ALA A N 1
ATOM 2188 C CA . ALA A 1 276 ? -11.904 2.772 18.017 1.00 90.38 276 ALA A CA 1
ATOM 2189 C C . ALA A 1 276 ? -13.405 2.537 17.763 1.00 90.38 276 ALA A C 1
ATOM 2191 O O . ALA A 1 276 ? -13.908 1.442 18.007 1.00 90.38 276 ALA A O 1
ATOM 2192 N N . LYS A 1 277 ? -14.102 3.504 17.146 1.00 88.38 277 LYS A N 1
ATOM 2193 C CA . LYS A 1 277 ? -15.513 3.367 16.727 1.00 88.38 277 LYS A CA 1
ATOM 2194 C C . LYS A 1 277 ? -15.741 2.272 15.677 1.00 88.38 277 LYS A C 1
ATOM 2196 O O . LYS A 1 277 ? -16.838 1.716 15.613 1.00 88.38 277 LYS A O 1
ATOM 2201 N N . LEU A 1 278 ? -14.751 2.006 14.820 1.00 85.19 278 LEU A N 1
ATOM 2202 C CA . LEU A 1 278 ? -14.821 0.991 13.763 1.00 85.19 278 LEU A CA 1
ATOM 2203 C C . LEU A 1 278 ? -14.485 -0.420 14.264 1.00 85.19 278 LEU A C 1
ATOM 2205 O O . LEU A 1 278 ? -15.136 -1.365 13.827 1.00 85.19 278 LEU A O 1
ATOM 2209 N N . LEU A 1 279 ? -13.499 -0.564 15.156 1.00 80.81 279 LEU A N 1
ATOM 2210 C CA . LEU A 1 279 ? -13.071 -1.838 15.754 1.00 80.81 279 LEU A CA 1
ATOM 2211 C C . LEU A 1 279 ? -14.013 -2.311 16.863 1.00 80.81 279 LEU A C 1
ATOM 2213 O O . LEU A 1 279 ? -14.317 -3.499 16.934 1.00 80.81 279 LEU A O 1
ATOM 2217 N N . LEU A 1 280 ? -14.524 -1.377 17.671 1.00 81.56 280 LEU A N 1
ATOM 2218 C CA . LEU A 1 280 ? -15.465 -1.631 18.761 1.00 81.56 280 LEU A CA 1
ATOM 2219 C C . LEU A 1 280 ? -16.850 -1.012 18.486 1.00 81.56 280 LEU A C 1
ATOM 2221 O O . LEU A 1 280 ? -17.305 -0.151 19.245 1.00 81.56 280 LEU A O 1
ATOM 2225 N N . PRO A 1 281 ? -17.589 -1.407 17.426 1.00 68.12 281 PRO A N 1
ATOM 2226 C CA . PRO A 1 281 ? -18.969 -0.984 17.295 1.00 68.12 281 PRO A CA 1
ATOM 2227 C C . PRO A 1 281 ? -19.785 -1.514 18.473 1.00 68.12 281 PRO A C 1
ATOM 2229 O O . PRO A 1 281 ? -20.092 -2.705 18.544 1.00 68.12 281 PRO A O 1
ATOM 2232 N N . ASN A 1 282 ? -20.287 -0.591 19.298 1.00 62.34 282 ASN A N 1
ATOM 2233 C CA . ASN A 1 282 ? -21.292 -0.810 20.356 1.00 62.34 282 ASN A CA 1
ATOM 2234 C C . ASN A 1 282 ? -22.587 -1.520 19.865 1.00 62.34 282 ASN A C 1
ATOM 2236 O O . ASN A 1 282 ? -23.534 -1.705 20.628 1.00 62.34 282 ASN A O 1
ATOM 2240 N N . LYS A 1 283 ? -22.660 -1.872 18.574 1.00 48.16 283 LYS A N 1
ATOM 2241 C CA . LYS A 1 283 ? -23.730 -2.603 17.893 1.00 48.16 283 LYS A CA 1
ATOM 2242 C C . LYS A 1 283 ? -23.491 -4.114 17.785 1.00 48.16 283 LYS A C 1
ATOM 2244 O O . LYS A 1 283 ? -24.483 -4.825 17.725 1.00 48.16 283 LYS A O 1
ATOM 2249 N N . TYR A 1 284 ? -22.249 -4.615 17.782 1.00 51.53 284 TYR A N 1
ATOM 2250 C CA . TYR A 1 284 ? -22.012 -6.072 17.761 1.00 51.53 284 TYR A CA 1
ATOM 2251 C C . TYR A 1 284 ? -22.288 -6.714 19.129 1.00 51.53 284 TYR A C 1
ATOM 2253 O O . TYR A 1 284 ? -22.796 -7.827 19.190 1.00 51.53 284 TYR A O 1
ATOM 2261 N N . LEU A 1 285 ? -22.027 -5.983 20.219 1.00 47.38 285 LEU A N 1
ATOM 2262 C CA . LEU A 1 285 ? -22.263 -6.446 21.594 1.00 47.38 285 LEU A CA 1
ATOM 2263 C C . LEU A 1 285 ? -23.709 -6.241 22.077 1.00 47.38 285 LEU A C 1
ATOM 2265 O O . LEU A 1 285 ? -24.134 -6.878 23.038 1.00 47.38 285 LEU A O 1
ATOM 2269 N N . LYS A 1 286 ? -24.512 -5.402 21.404 1.00 46.69 286 LYS A N 1
ATOM 2270 C CA . LYS A 1 286 ? -25.950 -5.260 21.698 1.00 46.69 286 LYS A CA 1
ATOM 2271 C C . LYS A 1 286 ? -26.761 -6.398 21.077 1.00 46.69 286 LYS A C 1
ATOM 2273 O O . LYS A 1 286 ? -27.637 -6.184 20.242 1.00 46.69 286 LYS A O 1
ATOM 2278 N N . LYS A 1 287 ? -26.485 -7.609 21.566 1.00 46.47 287 LYS A N 1
ATOM 2279 C CA . LYS A 1 287 ? -27.366 -8.777 21.486 1.00 46.47 287 LYS A CA 1
ATOM 2280 C C . LYS A 1 287 ? -28.764 -8.339 21.928 1.00 46.47 287 LYS A C 1
ATOM 2282 O O . LYS A 1 287 ? -28.920 -7.754 22.999 1.00 46.47 287 LYS A O 1
ATOM 2287 N N . THR A 1 288 ? -29.774 -8.579 21.097 1.00 44.41 288 THR A N 1
ATOM 2288 C CA . THR A 1 288 ? -31.142 -8.076 21.305 1.00 44.41 288 THR A CA 1
ATOM 2289 C C . THR A 1 288 ? -31.885 -8.875 22.384 1.00 44.41 288 THR A C 1
ATOM 2291 O O . THR A 1 288 ? -32.896 -9.516 22.119 1.00 44.41 288 THR A O 1
ATOM 2294 N N . THR A 1 289 ? -31.399 -8.842 23.626 1.00 48.72 289 THR A N 1
ATOM 2295 C CA . THR A 1 289 ? -32.063 -9.445 24.798 1.00 48.72 289 THR A CA 1
ATOM 2296 C C . THR A 1 289 ? -33.313 -8.665 25.235 1.00 48.72 289 THR A C 1
ATOM 2298 O O . THR A 1 289 ? -34.110 -9.147 26.037 1.00 48.72 289 THR A O 1
ATOM 2301 N N . GLY A 1 290 ? -33.541 -7.476 24.664 1.00 50.19 290 GLY A N 1
ATOM 2302 C CA . GLY A 1 290 ? -34.728 -6.649 24.873 1.00 50.19 290 GLY A CA 1
ATOM 2303 C C . GLY A 1 290 ? -35.851 -6.887 23.857 1.00 50.19 290 GLY A C 1
ATOM 2304 O O . GLY A 1 290 ? -35.955 -6.154 22.882 1.00 50.19 290 GLY A O 1
ATOM 2305 N N . LYS A 1 291 ? -36.731 -7.853 24.157 1.00 46.00 291 LYS A N 1
ATOM 2306 C CA . LYS A 1 291 ? -38.163 -7.923 23.776 1.00 46.00 291 LYS A CA 1
ATOM 2307 C C . LYS A 1 291 ? -38.580 -7.551 22.333 1.00 46.00 291 LYS A C 1
ATOM 2309 O O . LYS A 1 291 ? -38.797 -6.383 22.023 1.00 46.00 291 LYS A O 1
ATOM 2314 N N . ARG A 1 292 ? -39.087 -8.557 21.606 1.00 41.53 292 ARG A N 1
ATOM 2315 C CA . ARG A 1 292 ? -40.518 -8.557 21.220 1.00 41.53 292 ARG A CA 1
ATOM 2316 C C . ARG A 1 292 ? -41.058 -9.980 21.041 1.00 41.53 292 ARG A C 1
ATOM 2318 O O . ARG A 1 292 ? -41.135 -10.481 19.925 1.00 41.53 292 ARG A O 1
ATOM 2325 N N . GLN A 1 293 ? -41.505 -10.597 22.138 1.00 45.91 293 GLN A N 1
ATOM 2326 C CA . GLN A 1 293 ? -42.542 -11.626 22.027 1.00 45.91 293 GLN A CA 1
ATOM 2327 C C . GLN A 1 293 ? -43.753 -10.973 21.342 1.00 45.91 293 GLN A C 1
ATOM 2329 O O . GLN A 1 293 ? -44.314 -10.003 21.856 1.00 45.91 293 GLN A O 1
ATOM 2334 N N . ARG A 1 294 ? -44.111 -11.456 20.151 1.00 43.25 294 ARG A N 1
ATOM 2335 C CA . ARG A 1 294 ? -45.464 -11.290 19.614 1.00 43.25 294 ARG A CA 1
ATOM 2336 C C . ARG A 1 294 ? -46.304 -12.452 20.157 1.00 43.25 294 ARG A C 1
ATOM 2338 O O . ARG A 1 294 ? -45.774 -13.560 20.188 1.00 43.25 294 ARG A O 1
ATOM 2345 N N . PRO A 1 295 ? -47.560 -12.223 20.574 1.00 51.72 295 PRO A N 1
ATOM 2346 C CA . PRO A 1 295 ? -48.483 -13.320 20.836 1.00 51.72 295 PRO A CA 1
ATOM 2347 C C . PRO A 1 295 ? -48.780 -14.080 19.536 1.00 51.72 295 PRO A C 1
ATOM 2349 O O . PRO A 1 295 ? -48.672 -13.512 18.444 1.00 51.72 295 PRO A O 1
ATOM 2352 N N . ASP A 1 296 ? -49.135 -15.354 19.678 1.00 46.72 296 ASP A N 1
ATOM 2353 C CA . ASP A 1 296 ? -49.366 -16.281 18.574 1.00 46.72 296 ASP A CA 1
ATOM 2354 C C . ASP A 1 296 ? -50.396 -15.786 17.553 1.00 46.72 296 ASP A C 1
ATOM 2356 O O . ASP A 1 296 ? -51.498 -15.360 17.897 1.00 46.72 296 ASP A O 1
ATOM 2360 N N . VAL A 1 297 ? -50.059 -15.961 16.274 1.00 43.97 297 VAL A N 1
ATOM 2361 C CA . VAL A 1 297 ? -51.044 -16.147 15.206 1.00 43.97 297 VAL A CA 1
ATOM 2362 C C . VAL A 1 297 ? -50.613 -17.372 14.410 1.00 43.97 297 VAL A C 1
ATOM 2364 O O . VAL A 1 297 ? -49.580 -17.374 13.741 1.00 43.97 297 VAL A O 1
ATOM 2367 N N . THR A 1 298 ? -51.410 -18.427 14.513 1.00 50.44 298 THR A N 1
ATOM 2368 C CA . THR A 1 298 ? -51.222 -19.701 13.823 1.00 50.44 298 THR A CA 1
ATOM 2369 C C . THR A 1 298 ? -51.461 -19.562 12.319 1.00 50.44 298 THR A C 1
ATOM 2371 O O . THR A 1 298 ? -52.578 -19.302 11.881 1.00 50.44 298 THR A O 1
ATOM 2374 N N . ALA A 1 299 ? -50.435 -19.817 11.502 1.00 40.84 299 ALA A N 1
ATOM 2375 C CA . ALA A 1 299 ? -50.610 -20.141 10.084 1.00 40.84 299 ALA A CA 1
ATOM 2376 C C . ALA A 1 299 ? -49.458 -21.018 9.565 1.00 40.84 299 ALA A C 1
ATOM 2378 O O . ALA A 1 299 ? -48.283 -20.688 9.701 1.00 40.84 299 ALA A O 1
ATOM 2379 N N . SER A 1 300 ? -49.818 -22.151 8.964 1.00 51.59 300 SER A N 1
ATOM 2380 C CA . SER A 1 300 ? -48.900 -23.154 8.415 1.00 51.59 300 SER A CA 1
ATOM 2381 C C . SER A 1 300 ? -48.289 -22.730 7.073 1.00 51.59 300 SER A C 1
ATOM 2383 O O . SER A 1 300 ? -49.022 -22.359 6.162 1.00 51.59 300 SER A O 1
ATOM 2385 N N . SER A 1 301 ? -46.972 -22.900 6.900 1.00 40.56 301 SER A N 1
ATOM 2386 C CA . SER A 1 301 ? -46.408 -23.648 5.757 1.00 40.56 301 SER A CA 1
ATOM 2387 C C . SER A 1 301 ? -44.923 -23.984 5.989 1.00 40.56 301 SER A C 1
ATOM 2389 O O . SER A 1 301 ? -44.276 -23.438 6.882 1.00 40.56 301 SER A O 1
ATOM 2391 N N . SER A 1 302 ? -44.390 -24.958 5.244 1.00 41.78 302 SER A N 1
ATOM 2392 C CA . SER A 1 302 ? -43.137 -25.652 5.579 1.00 41.78 302 SER A CA 1
ATOM 2393 C C . SER A 1 302 ? -41.901 -25.236 4.771 1.00 41.78 302 SER A C 1
ATOM 2395 O O . SER A 1 302 ? -41.937 -25.167 3.549 1.00 41.78 302 SER A O 1
ATOM 2397 N N . LYS A 1 303 ? -40.766 -25.195 5.487 1.00 41.91 303 LYS A N 1
ATOM 2398 C CA . LYS A 1 303 ? -39.413 -25.621 5.062 1.00 41.91 303 LYS A CA 1
ATOM 2399 C C . LYS A 1 303 ? -38.774 -24.955 3.826 1.00 41.91 303 LYS A C 1
ATOM 2401 O O . LYS A 1 303 ? -38.852 -25.471 2.716 1.00 41.91 303 LYS A O 1
ATOM 2406 N N . ARG A 1 304 ? -37.851 -24.029 4.108 1.00 36.16 304 ARG A N 1
ATOM 2407 C CA . ARG A 1 304 ? -36.394 -24.297 4.016 1.00 36.16 304 ARG A CA 1
ATOM 2408 C C . ARG A 1 304 ? -35.641 -23.340 4.946 1.00 36.16 304 ARG A C 1
ATOM 2410 O O . ARG A 1 304 ? -35.378 -22.200 4.588 1.00 36.16 304 ARG A O 1
ATOM 2417 N N . LEU A 1 305 ? -35.322 -23.816 6.150 1.00 34.34 305 LEU A N 1
ATOM 2418 C CA . LEU A 1 305 ? -34.382 -23.146 7.046 1.00 34.34 305 LEU A CA 1
ATOM 2419 C C . LEU A 1 305 ? -32.967 -23.537 6.624 1.00 34.34 305 LEU A C 1
ATOM 2421 O O . LEU A 1 305 ? -32.581 -24.697 6.740 1.00 34.34 305 LEU A O 1
ATOM 2425 N N . GLN A 1 306 ? -32.222 -22.562 6.117 1.00 34.28 306 GLN A N 1
ATOM 2426 C CA . GLN A 1 306 ? -30.770 -22.599 6.128 1.00 34.28 306 GLN A CA 1
ATOM 2427 C C . GLN A 1 306 ? -30.353 -21.944 7.447 1.00 34.28 306 GLN A C 1
ATOM 2429 O O . GLN A 1 306 ? -30.488 -20.732 7.604 1.00 34.28 306 GLN A O 1
ATOM 2434 N N . GLU A 1 307 ? -29.947 -22.754 8.424 1.00 29.80 307 GLU A N 1
ATOM 2435 C CA . GLU A 1 307 ? -29.414 -22.254 9.692 1.00 29.80 307 GLU A CA 1
ATOM 2436 C C . GLU A 1 307 ? -28.015 -21.678 9.459 1.00 29.80 307 GLU A C 1
ATOM 2438 O O . GLU A 1 307 ? -27.000 -22.359 9.615 1.00 29.80 307 GLU A O 1
ATOM 2443 N N . ASP A 1 308 ? -27.959 -20.401 9.080 1.00 31.98 308 ASP A N 1
ATOM 2444 C CA . ASP A 1 308 ? -26.726 -19.629 9.163 1.00 31.98 308 ASP A CA 1
ATOM 2445 C C . ASP A 1 308 ? -26.370 -19.466 10.649 1.00 31.98 308 ASP A C 1
ATOM 2447 O O . ASP A 1 308 ? -26.924 -18.636 11.375 1.00 31.98 308 ASP A O 1
ATOM 2451 N N . ALA A 1 309 ? -25.450 -20.314 11.113 1.00 33.59 309 ALA A N 1
ATOM 2452 C CA . ALA A 1 309 ? -24.947 -20.322 12.478 1.00 33.59 309 ALA A CA 1
ATOM 2453 C C . ALA A 1 309 ? -24.179 -19.023 12.782 1.00 33.59 309 ALA A C 1
ATOM 2455 O O . ALA A 1 309 ? -22.957 -18.934 12.626 1.00 33.59 309 ALA A O 1
ATOM 2456 N N . HIS A 1 310 ? -24.910 -18.004 13.237 1.00 35.12 310 HIS A N 1
ATOM 2457 C CA . HIS A 1 310 ? -24.362 -16.747 13.735 1.00 35.12 310 HIS A CA 1
ATOM 2458 C C . HIS A 1 310 ? -23.541 -16.988 15.010 1.00 35.12 310 HIS A C 1
ATOM 2460 O O . HIS A 1 310 ? -24.044 -16.905 16.131 1.00 35.12 310 HIS A O 1
ATOM 2466 N N . THR A 1 311 ? -22.252 -17.267 14.834 1.00 33.12 311 THR A N 1
ATOM 2467 C CA . THR A 1 311 ? -21.279 -17.324 15.926 1.00 33.12 311 THR A CA 1
ATOM 2468 C C . THR A 1 311 ? -21.058 -15.920 16.488 1.00 33.12 311 THR A C 1
ATOM 2470 O O . THR A 1 311 ? -20.549 -15.028 15.807 1.00 33.12 311 THR A O 1
ATOM 2473 N N . SER A 1 312 ? -21.468 -15.725 17.746 1.00 35.41 312 SER A N 1
ATOM 2474 C CA . SER A 1 312 ? -21.094 -14.549 18.541 1.00 35.41 312 SER A CA 1
ATOM 2475 C C . SER A 1 312 ? -19.573 -14.480 18.691 1.00 35.41 312 SER A C 1
ATOM 2477 O O . SER A 1 312 ? -18.897 -15.507 18.626 1.00 35.41 312 SER A O 1
ATOM 2479 N N . LEU A 1 313 ? -19.038 -13.284 18.941 1.00 34.94 313 LEU A N 1
ATOM 2480 C CA . LEU A 1 313 ? -17.602 -13.080 19.171 1.00 34.94 313 LEU A CA 1
ATOM 2481 C C . LEU A 1 313 ? -17.094 -13.913 20.367 1.00 34.94 313 LEU A C 1
ATOM 2483 O O . LEU A 1 313 ? -15.994 -14.453 20.306 1.00 34.94 313 LEU A O 1
ATOM 2487 N N . ASP A 1 314 ? -17.957 -14.121 21.367 1.00 37.12 314 ASP A N 1
ATOM 2488 C CA . ASP A 1 314 ? -17.747 -14.986 22.540 1.00 37.12 314 ASP A CA 1
ATOM 2489 C C . ASP A 1 314 ? -17.274 -16.406 22.155 1.00 37.12 314 ASP A C 1
ATOM 2491 O O . ASP A 1 314 ? -16.329 -16.940 22.735 1.00 37.12 314 ASP A O 1
ATOM 2495 N N . ALA A 1 315 ? -17.858 -16.990 21.098 1.00 37.00 315 ALA A N 1
ATOM 2496 C CA . ALA A 1 315 ? -17.557 -18.350 20.636 1.00 37.00 315 ALA A CA 1
ATOM 2497 C C . ALA A 1 315 ? -16.161 -18.502 19.995 1.00 37.00 315 ALA A C 1
ATOM 2499 O O . ALA A 1 315 ? -15.759 -19.612 19.651 1.00 37.00 315 ALA A O 1
ATOM 2500 N N . PHE A 1 316 ? -15.429 -17.398 19.808 1.00 38.00 316 PHE A N 1
ATOM 2501 C CA . PHE A 1 316 ? -14.041 -17.392 19.338 1.00 38.00 316 PHE A CA 1
ATOM 2502 C C . PHE A 1 316 ? -13.023 -17.129 20.458 1.00 38.00 316 PHE A C 1
ATOM 2504 O O . PHE A 1 316 ? -11.824 -17.180 20.183 1.00 38.00 316 PHE A O 1
ATOM 2511 N N . MET A 1 317 ? -13.470 -16.827 21.685 1.00 38.75 317 MET A N 1
ATOM 2512 C CA . MET A 1 317 ? -12.592 -16.481 22.813 1.00 38.75 317 MET A CA 1
ATOM 2513 C C . MET A 1 317 ? -12.518 -17.574 23.888 1.00 38.75 317 MET A C 1
ATOM 2515 O O . MET A 1 317 ? -11.506 -17.673 24.580 1.00 38.75 317 MET A O 1
ATOM 2519 N N . GLU A 1 318 ? -13.530 -18.436 24.004 1.00 38.09 318 GLU A N 1
ATOM 2520 C CA . GLU A 1 318 ? -13.507 -19.562 24.944 1.00 38.09 318 GLU A CA 1
ATOM 2521 C C . GLU A 1 318 ? -12.780 -20.791 24.374 1.00 38.09 318 GLU A C 1
ATOM 2523 O O . GLU A 1 318 ? -13.374 -21.656 23.731 1.00 38.09 318 GLU A O 1
ATOM 2528 N N . SER A 1 319 ? -11.484 -20.920 24.677 1.00 32.25 319 SER A N 1
ATOM 2529 C CA . SER A 1 319 ? -10.823 -22.232 24.700 1.00 32.25 319 SER A CA 1
ATOM 2530 C C . SER A 1 319 ? -9.642 -22.289 25.679 1.00 32.25 319 SER A C 1
ATOM 2532 O O . SER A 1 319 ? -8.486 -22.149 25.282 1.00 32.25 319 SER A O 1
ATOM 2534 N N . SER A 1 320 ? -9.938 -22.589 26.943 1.00 33.47 320 SER A N 1
ATOM 2535 C CA . SER A 1 320 ? -8.979 -23.193 27.877 1.00 33.47 320 SER A CA 1
ATOM 2536 C C . SER A 1 320 ? -9.572 -24.502 28.396 1.00 33.47 320 SER A C 1
ATOM 2538 O O . SER A 1 320 ? -10.536 -24.449 29.161 1.00 33.47 320 SER A O 1
ATOM 2540 N N . PRO A 1 321 ? -9.048 -25.680 28.013 1.00 38.78 321 PRO A N 1
ATOM 2541 C CA . PRO A 1 321 ? -9.410 -26.914 28.692 1.00 38.78 321 PRO A CA 1
ATOM 2542 C C . PRO A 1 321 ? -8.822 -26.877 30.109 1.00 38.78 321 PRO A C 1
ATOM 2544 O O . PRO A 1 321 ? -7.608 -26.962 30.285 1.00 38.78 321 PRO A O 1
ATOM 2547 N N . GLN A 1 322 ? -9.678 -26.743 31.124 1.00 36.38 322 GLN A N 1
ATOM 2548 C CA . GLN A 1 322 ? -9.278 -26.965 32.513 1.00 36.38 322 GLN A CA 1
ATOM 2549 C C . GLN A 1 322 ? -8.881 -28.434 32.690 1.00 36.38 322 GLN A C 1
ATOM 2551 O O . GLN A 1 322 ? -9.732 -29.321 32.694 1.00 36.38 322 GLN A O 1
ATOM 2556 N N . SER A 1 323 ? -7.587 -28.694 32.859 1.00 37.91 323 SER A N 1
ATOM 2557 C CA . SER A 1 323 ? -7.096 -29.974 33.360 1.00 37.91 323 SER A CA 1
ATOM 2558 C C . SER A 1 323 ? -7.306 -30.039 34.874 1.00 37.91 323 SER A C 1
ATOM 2560 O O . SER A 1 323 ? -6.611 -29.353 35.626 1.00 37.91 323 SER A O 1
ATOM 2562 N N . THR A 1 324 ? -8.247 -30.862 35.332 1.00 40.00 324 THR A N 1
ATOM 2563 C CA . THR A 1 324 ? -8.355 -31.255 36.745 1.00 40.00 324 THR A CA 1
ATOM 2564 C C . THR A 1 324 ? -7.152 -32.129 37.142 1.00 40.00 324 THR A C 1
ATOM 2566 O O . THR A 1 324 ? -6.682 -32.915 36.315 1.00 40.00 324 THR A O 1
ATOM 2569 N N . PRO A 1 325 ? -6.620 -32.009 38.373 1.00 42.12 325 PRO A N 1
ATOM 2570 C CA . PRO A 1 325 ? -5.402 -32.708 38.772 1.00 42.12 325 PRO A CA 1
ATOM 2571 C C . PRO A 1 325 ? -5.679 -34.154 39.201 1.00 42.12 325 PRO A C 1
ATOM 2573 O O . PRO A 1 325 ? -6.725 -34.453 39.776 1.00 42.12 325 PRO A O 1
ATOM 2576 N N . ALA A 1 326 ? -4.696 -35.029 38.982 1.00 36.56 326 ALA A N 1
ATOM 2577 C CA . ALA A 1 326 ? -4.611 -36.338 39.620 1.00 36.56 326 ALA A CA 1
ATOM 2578 C C . ALA A 1 326 ? -3.460 -36.329 40.637 1.00 36.56 326 ALA A C 1
ATOM 2580 O O . ALA A 1 326 ? -2.344 -35.920 40.320 1.00 36.56 326 ALA A O 1
ATOM 2581 N N . THR A 1 327 ? -3.761 -36.760 41.857 1.00 40.22 327 THR A N 1
ATOM 2582 C CA . THR A 1 327 ? -2.843 -36.824 43.000 1.00 40.22 327 THR A CA 1
ATOM 2583 C C . THR A 1 327 ? -2.111 -38.169 43.007 1.00 40.22 327 THR A C 1
ATOM 2585 O O . THR A 1 327 ? -2.782 -39.192 42.940 1.00 40.22 327 THR A O 1
ATOM 2588 N N . ASP A 1 328 ? -0.772 -38.185 43.066 1.00 37.69 328 ASP A N 1
ATOM 2589 C CA . ASP A 1 328 ? 0.001 -38.753 44.195 1.00 37.69 328 ASP A CA 1
ATOM 2590 C C . ASP A 1 328 ? 1.537 -38.742 43.971 1.00 37.69 328 ASP A C 1
ATOM 2592 O O . ASP A 1 328 ? 2.035 -38.556 42.862 1.00 37.69 328 ASP A O 1
ATOM 2596 N N . GLN A 1 329 ? 2.266 -38.834 45.089 1.00 38.19 329 GLN A N 1
ATOM 2597 C CA . GLN A 1 329 ? 3.686 -38.494 45.341 1.00 38.19 329 GLN A CA 1
ATOM 2598 C C . GLN A 1 329 ? 4.668 -39.711 45.252 1.00 38.19 329 GLN A C 1
ATOM 2600 O O . GLN A 1 329 ? 4.192 -40.782 44.872 1.00 38.19 329 GLN A O 1
ATOM 2605 N N . PRO A 1 330 ? 5.994 -39.648 45.607 1.00 52.25 330 PRO A N 1
ATOM 2606 C CA . PRO A 1 330 ? 6.806 -38.557 46.207 1.00 52.25 330 PRO A CA 1
ATOM 2607 C C . PRO A 1 330 ? 8.220 -38.265 45.617 1.00 52.25 330 PRO A C 1
ATOM 2609 O O . PRO A 1 330 ? 8.793 -39.029 44.848 1.00 52.25 330 PRO A O 1
ATOM 2612 N N . GLU A 1 331 ? 8.765 -37.130 46.084 1.00 34.47 331 GLU A N 1
ATOM 2613 C CA . GLU A 1 331 ? 10.172 -36.765 46.385 1.00 34.47 331 GLU A CA 1
ATOM 2614 C C . GLU A 1 331 ? 11.372 -37.335 45.592 1.00 34.47 331 GLU A C 1
ATOM 2616 O O . GLU A 1 331 ? 11.695 -38.524 45.634 1.00 34.47 331 GLU A O 1
ATOM 2621 N N . LYS A 1 332 ? 12.219 -36.399 45.127 1.00 35.47 332 LYS A N 1
ATOM 2622 C CA . LYS A 1 332 ? 13.582 -36.243 45.679 1.00 35.47 332 LYS A CA 1
ATOM 2623 C C . LYS A 1 332 ? 14.141 -34.836 45.458 1.00 35.47 332 LYS A C 1
ATOM 2625 O O . LYS A 1 332 ? 13.953 -34.253 44.394 1.00 35.47 332 LYS A O 1
ATOM 2630 N N . ASP A 1 333 ? 14.831 -34.322 46.471 1.00 33.44 333 ASP A N 1
ATOM 2631 C CA . ASP A 1 333 ? 15.468 -33.003 46.475 1.00 33.44 333 ASP A CA 1
ATOM 2632 C C . ASP A 1 333 ? 16.558 -32.848 45.406 1.00 33.44 333 ASP A C 1
ATOM 2634 O O . ASP A 1 333 ? 17.317 -33.783 45.152 1.00 33.44 333 ASP A O 1
ATOM 2638 N N . LEU A 1 334 ? 16.748 -31.618 44.910 1.00 37.28 334 LEU A N 1
ATOM 2639 C CA . LEU A 1 334 ? 18.009 -30.911 45.166 1.00 37.28 334 LEU A CA 1
ATOM 2640 C C . LEU A 1 334 ? 17.871 -29.389 44.970 1.00 37.28 334 LEU A C 1
ATOM 2642 O O . LEU A 1 334 ? 17.171 -28.898 44.088 1.00 37.28 334 LEU A O 1
ATOM 2646 N N . THR A 1 335 ? 18.566 -28.645 45.823 1.00 33.16 335 THR A N 1
ATOM 2647 C CA . THR A 1 335 ? 18.531 -27.182 45.956 1.00 33.16 335 THR A CA 1
ATOM 2648 C C . THR A 1 335 ? 19.406 -26.436 44.943 1.00 33.16 335 THR A C 1
ATOM 2650 O O . THR A 1 335 ? 20.576 -26.788 44.803 1.00 33.16 335 THR A O 1
ATOM 2653 N N . SER A 1 336 ? 18.941 -25.289 44.427 1.00 32.56 336 SER A N 1
ATOM 2654 C CA . SER A 1 336 ? 19.776 -24.069 44.341 1.00 32.56 336 SER A CA 1
ATOM 2655 C C . SER A 1 336 ? 18.953 -22.805 44.054 1.00 32.56 336 SER A C 1
ATOM 2657 O O . SER A 1 336 ? 18.254 -22.726 43.047 1.00 32.56 336 SER A O 1
ATOM 2659 N N . SER A 1 337 ? 19.091 -21.799 44.914 1.00 33.25 337 SER A N 1
ATOM 2660 C CA . SER A 1 337 ? 18.535 -20.445 44.788 1.00 33.25 337 SER A CA 1
ATOM 2661 C C . SER A 1 337 ? 19.379 -19.524 43.897 1.00 33.25 337 SER A C 1
ATOM 2663 O O . SER A 1 337 ? 20.597 -19.505 44.077 1.00 33.25 337 SER A O 1
ATOM 2665 N N . VAL A 1 338 ? 18.755 -18.651 43.092 1.00 33.75 338 VAL A N 1
ATOM 2666 C CA . VAL A 1 338 ? 19.294 -17.313 42.749 1.00 33.75 338 VAL A CA 1
ATOM 2667 C C . VAL A 1 338 ? 18.143 -16.295 42.672 1.00 33.75 338 VAL A C 1
ATOM 2669 O O . VAL A 1 338 ? 17.055 -16.621 42.210 1.00 33.75 338 VAL A O 1
ATOM 2672 N N . ASN A 1 339 ? 18.423 -15.090 43.173 1.00 30.80 339 ASN A N 1
ATOM 2673 C CA . ASN A 1 339 ? 17.518 -13.982 43.495 1.00 30.80 339 ASN A CA 1
ATOM 2674 C C . ASN A 1 339 ? 16.665 -13.385 42.363 1.00 30.80 339 ASN A C 1
ATOM 2676 O O . ASN A 1 339 ? 17.029 -13.409 41.187 1.00 30.80 339 ASN A O 1
ATOM 2680 N N . ASP A 1 340 ? 15.621 -12.683 42.812 1.00 32.84 340 ASP A N 1
ATOM 2681 C CA . ASP A 1 340 ? 14.938 -11.593 42.117 1.00 32.84 340 ASP A CA 1
ATOM 2682 C C . ASP A 1 340 ? 15.884 -10.540 41.519 1.00 32.84 340 ASP A C 1
ATOM 2684 O O . ASP A 1 340 ? 16.899 -10.164 42.117 1.00 32.84 340 ASP A O 1
ATOM 2688 N N . GLN A 1 341 ? 15.445 -9.940 40.410 1.00 29.66 341 GLN A N 1
ATOM 2689 C CA . GLN A 1 341 ? 15.740 -8.539 40.126 1.00 29.66 341 GLN A CA 1
ATOM 2690 C C . GLN A 1 341 ? 14.575 -7.871 39.391 1.00 29.66 341 GLN A C 1
ATOM 2692 O O . GLN A 1 341 ? 14.239 -8.227 38.261 1.00 29.66 341 GLN A O 1
ATOM 2697 N N . ASP A 1 342 ? 13.989 -6.868 40.047 1.00 33.09 342 ASP A N 1
ATOM 2698 C CA . ASP A 1 342 ? 13.092 -5.895 39.429 1.00 33.09 342 ASP A CA 1
ATOM 2699 C C . ASP A 1 342 ? 13.721 -5.271 38.177 1.00 33.09 342 ASP A C 1
ATOM 2701 O O . ASP A 1 342 ? 14.905 -4.929 38.141 1.00 33.09 342 ASP A O 1
ATOM 2705 N N . SER A 1 343 ? 12.904 -5.043 37.151 1.00 30.48 343 SER A N 1
ATOM 2706 C CA . SER A 1 343 ? 13.258 -4.180 36.021 1.00 30.48 343 SER A CA 1
ATOM 2707 C C . SER A 1 343 ? 12.004 -3.539 35.439 1.00 30.48 343 SER A C 1
ATOM 2709 O O . SER A 1 343 ? 11.192 -4.183 34.772 1.00 30.48 343 SER A O 1
ATOM 2711 N N . SER A 1 344 ? 11.841 -2.246 35.714 1.00 25.98 344 SER A N 1
ATOM 2712 C CA . SER A 1 344 ? 10.715 -1.444 35.246 1.00 25.98 344 SER A CA 1
ATOM 2713 C C . SER A 1 344 ? 10.785 -1.207 33.735 1.00 25.98 344 SER A C 1
ATOM 2715 O O . SER A 1 344 ? 11.756 -0.669 33.199 1.00 25.98 344 SER A O 1
ATOM 2717 N N . TRP A 1 345 ? 9.710 -1.555 33.026 1.00 24.25 345 TRP A N 1
ATOM 2718 C CA . TRP A 1 345 ? 9.596 -1.336 31.582 1.00 24.25 345 TRP A CA 1
ATOM 2719 C C . TRP A 1 345 ? 9.236 0.116 31.246 1.00 24.25 345 TRP A C 1
ATOM 2721 O O . TRP A 1 345 ? 8.137 0.424 30.786 1.00 24.25 345 TRP A O 1
ATOM 2731 N N . THR A 1 346 ? 10.199 1.017 31.430 1.00 30.30 346 THR A N 1
ATOM 2732 C CA . THR A 1 346 ? 10.111 2.402 30.943 1.00 30.30 346 THR A CA 1
ATOM 2733 C C . THR A 1 346 ? 10.567 2.457 29.481 1.00 30.30 346 THR A C 1
ATOM 2735 O O . THR A 1 346 ? 11.720 2.755 29.174 1.00 30.30 346 THR A O 1
ATOM 2738 N N . ALA A 1 347 ? 9.675 2.106 28.552 1.00 29.53 347 ALA A N 1
ATOM 2739 C CA . ALA A 1 347 ? 9.991 2.069 27.124 1.00 29.53 347 ALA A CA 1
ATOM 2740 C C . ALA A 1 347 ? 10.064 3.479 26.501 1.00 29.53 347 ALA A C 1
ATOM 2742 O O . ALA A 1 347 ? 9.077 4.004 25.982 1.00 29.53 347 ALA A O 1
ATOM 2743 N N . CYS A 1 348 ? 11.256 4.082 26.502 1.00 28.34 348 CYS A N 1
ATOM 2744 C CA . CYS A 1 348 ? 11.549 5.237 25.653 1.00 28.34 348 CYS A CA 1
ATOM 2745 C C . CYS A 1 348 ? 11.464 4.851 24.167 1.00 28.34 348 CYS A C 1
ATOM 2747 O O . CYS A 1 348 ? 12.085 3.884 23.725 1.00 28.34 348 CYS A O 1
ATOM 2749 N N . TRP A 1 349 ? 10.742 5.648 23.377 1.00 30.50 349 TRP A N 1
ATOM 2750 C CA . TRP A 1 349 ? 10.755 5.544 21.919 1.00 30.50 349 TRP A CA 1
ATOM 2751 C C . TRP A 1 349 ? 12.156 5.892 21.396 1.00 30.50 349 TRP A C 1
ATOM 2753 O O . TRP A 1 349 ? 12.613 7.017 21.587 1.00 30.50 349 TRP A O 1
ATOM 2763 N N . SER A 1 350 ? 12.828 4.958 20.714 1.00 28.02 350 SER A N 1
ATOM 2764 C CA . SER A 1 350 ? 14.101 5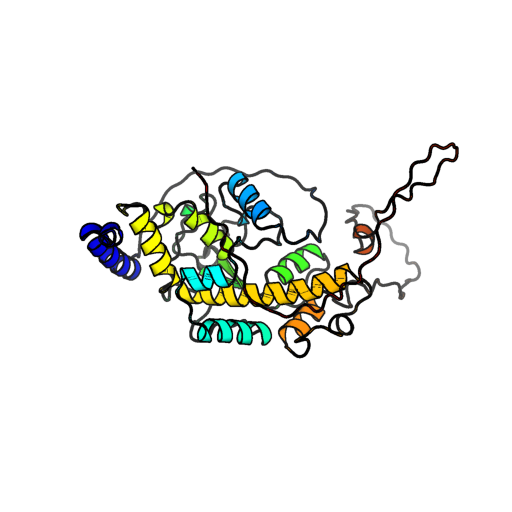.232 20.034 1.00 28.02 350 SER A CA 1
ATOM 2765 C C . SER A 1 350 ? 14.260 4.373 18.762 1.00 28.02 350 SER A C 1
ATOM 2767 O O . SER A 1 350 ? 13.923 3.186 18.797 1.00 28.02 350 SER A O 1
ATOM 2769 N N . PRO A 1 351 ? 14.710 4.928 17.615 1.00 34.19 351 PRO A N 1
ATOM 2770 C CA . PRO A 1 351 ? 14.516 4.306 16.302 1.00 34.19 351 PRO A CA 1
ATOM 2771 C C . PRO A 1 351 ? 15.760 3.569 15.764 1.00 34.19 351 PRO A C 1
ATOM 2773 O O . PRO A 1 351 ? 16.274 3.911 14.699 1.00 34.19 351 PRO A O 1
ATOM 2776 N N . THR A 1 352 ? 16.240 2.527 16.448 1.00 33.12 352 THR A N 1
ATOM 2777 C CA . THR A 1 352 ? 17.407 1.740 15.993 1.00 33.12 352 THR A CA 1
ATOM 2778 C C . THR A 1 352 ? 17.176 0.226 16.056 1.00 33.12 352 THR A C 1
ATOM 2780 O O . THR A 1 352 ? 17.350 -0.415 17.085 1.00 33.12 352 THR A O 1
ATOM 2783 N N . TRP A 1 353 ? 16.844 -0.362 14.901 1.00 33.59 353 TRP A N 1
ATOM 2784 C CA . TRP A 1 353 ? 16.926 -1.807 14.637 1.00 33.59 353 TRP A CA 1
ATOM 2785 C C . TRP A 1 353 ? 17.673 -2.032 13.311 1.00 33.59 353 TRP A C 1
ATOM 2787 O O . TRP A 1 353 ? 17.324 -1.357 12.332 1.00 33.59 353 TRP A O 1
ATOM 2797 N N . PRO A 1 354 ? 18.667 -2.943 13.254 1.00 30.80 354 PRO A N 1
ATOM 2798 C CA . PRO A 1 354 ? 19.550 -3.111 12.099 1.00 30.80 354 PRO A CA 1
ATOM 2799 C C . PRO A 1 354 ? 18.859 -3.794 10.900 1.00 30.80 354 PRO A C 1
ATOM 2801 O O . PRO A 1 354 ? 17.900 -4.548 11.086 1.00 30.80 354 PRO A O 1
ATOM 2804 N N . PRO A 1 355 ? 19.343 -3.571 9.663 1.00 34.91 355 PRO A N 1
ATOM 2805 C CA . PRO A 1 355 ? 18.784 -4.193 8.467 1.00 34.91 355 PRO A CA 1
ATOM 2806 C C . PRO A 1 355 ? 19.211 -5.663 8.349 1.00 34.91 355 PRO A C 1
ATOM 2808 O O . PRO A 1 355 ? 20.387 -5.977 8.179 1.00 34.91 355 PRO A O 1
ATOM 2811 N N . CYS A 1 356 ? 18.244 -6.581 8.376 1.00 30.61 356 CYS A N 1
ATOM 2812 C CA . CYS A 1 356 ? 18.484 -7.998 8.106 1.00 30.61 356 CYS A CA 1
ATOM 2813 C C . CYS A 1 356 ? 18.193 -8.313 6.628 1.00 30.61 356 CYS A C 1
ATOM 2815 O O . CYS A 1 356 ? 17.139 -8.842 6.291 1.00 30.61 356 CYS A O 1
ATOM 2817 N N . TRP A 1 357 ? 19.121 -7.945 5.741 1.00 30.44 357 TRP A N 1
ATOM 2818 C CA . TRP A 1 357 ? 19.115 -8.345 4.328 1.00 30.44 357 TRP A CA 1
ATOM 2819 C C . TRP A 1 357 ? 20.417 -9.074 4.004 1.00 30.44 357 TRP A C 1
ATOM 2821 O O . TRP A 1 357 ? 21.420 -8.462 3.652 1.00 30.44 357 TRP A O 1
ATOM 2831 N N . SER A 1 358 ? 20.426 -10.400 4.144 1.00 29.89 358 SER A N 1
ATOM 2832 C CA . SER A 1 358 ? 21.466 -11.241 3.542 1.00 29.89 358 SER A CA 1
ATOM 2833 C C . SER A 1 358 ? 21.016 -12.699 3.396 1.00 29.89 358 SER A C 1
ATOM 2835 O O . SER A 1 358 ? 20.387 -13.264 4.284 1.00 29.89 358 SER A O 1
ATOM 2837 N N . ARG A 1 359 ? 21.416 -13.304 2.266 1.00 26.66 359 ARG A N 1
ATOM 2838 C CA . ARG A 1 359 ? 21.223 -14.712 1.852 1.00 26.66 359 ARG A CA 1
ATOM 2839 C C . ARG A 1 359 ? 19.808 -15.125 1.418 1.00 26.66 359 ARG A C 1
ATOM 2841 O O . ARG A 1 359 ? 19.083 -15.808 2.131 1.00 26.66 359 ARG A O 1
ATOM 2848 N N . CYS A 1 360 ? 19.542 -14.916 0.132 1.00 28.70 360 CYS A N 1
ATOM 2849 C CA . CYS A 1 360 ? 19.190 -16.043 -0.734 1.00 28.70 360 CYS A CA 1
ATOM 2850 C C . CYS A 1 360 ? 20.356 -16.246 -1.720 1.00 28.70 360 CYS A C 1
ATOM 2852 O O . CYS A 1 360 ? 20.869 -15.264 -2.256 1.00 28.70 360 CYS A O 1
ATOM 2854 N N . ARG A 1 361 ? 20.812 -17.492 -1.875 1.00 29.41 361 ARG A N 1
ATOM 2855 C CA . ARG A 1 361 ? 21.662 -17.963 -2.981 1.00 29.41 361 ARG A CA 1
ATOM 2856 C C . ARG A 1 361 ? 20.805 -18.868 -3.857 1.00 29.41 361 ARG A C 1
ATOM 2858 O O . ARG A 1 361 ? 19.899 -19.498 -3.265 1.00 29.41 361 ARG A O 1
#